Protein AF-A0A958DUY9-F1 (afdb_monomer)

Radius of gyration: 31.12 Å; Cα contacts (8 Å, |Δi|>4): 153; chains: 1; bounding box: 96×30×50 Å

Foldseek 3Di:
DAQLPLFDWDQDQQPPDRDGDTATDFPVNVVVVPPVCVVQKDWDDPVRDDPLEDALSVLLRDDPVCNVSHWYWDWDADPVRDIIIMTGHPVVSVVRNVVSVVVVVVCVVVVVPPPVVVVVVVVVVVVVVVVVVVVVVVVVVVVVVVVVVVVVVVVVVVVVVVVVVVVVCVVVVDPVVVVVVVCVVVVDDD

Solvent-accessible surface area (backbone atoms only — not comparable to full-atom values): 11035 Å² total; per-residue (Å²): 124,91,47,85,82,78,51,53,79,41,79,44,80,44,94,87,50,97,53,66,50,81,42,66,54,48,64,65,68,57,39,72,78,36,79,92,42,55,88,43,50,43,80,48,54,84,87,70,67,56,89,50,55,32,50,48,62,61,43,62,44,44,56,79,82,60,42,79,75,44,44,38,23,48,79,47,69,48,98,85,72,43,84,40,46,28,38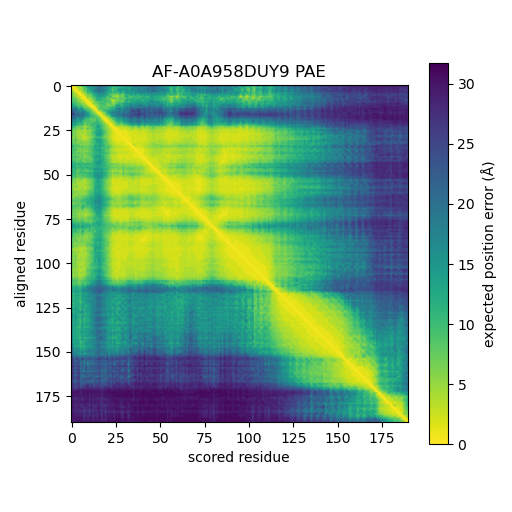,52,33,70,69,56,51,52,50,42,52,52,52,50,52,50,49,51,52,51,34,54,76,69,38,60,67,41,73,74,44,39,58,54,51,52,49,53,48,51,52,52,51,49,51,51,48,52,52,53,51,51,52,51,49,52,51,53,50,51,48,54,51,48,52,60,58,48,50,57,55,53,49,54,56,49,52,53,52,52,51,54,40,66,75,65,72,50,75,69,58,53,62,56,52,52,34,61,70,71,66,59,72,133

pLDDT: mean 80.5, std 14.43, range [34.84, 95.75]

Secondary structure (DSSP, 8-state):
---TTSSEEEEEE-TTS--EEEEEE-HHHHHTTSGGGGGGEEEEPGGG--TTEEEHHHHHHS-TTGGGG-EEEEEEE-TTS-EEEEEEPHHHHHHHHHHHHHHHHHHHHTTTTSHHHHHHHHHHHHHHHHHHHHHHHHHHHHHHHHHHHHHHHHHHHHHHHHHHHHHHHHHH--THHHHHHHHHHTT---

Sequence (190 aa):
IDYSNDWVQQKQQLSQNSRTVDNQLTVAHWAVSEGRFRNEFRALDKSEWQDNQLPLAEYLALEPQKRAEFTAVITLENQQKQKVRIRVSEKLVAIAEQRLRFWQTLQELAGTRAAVNRVIIDQIRAEADAETRSQTEAVAAEYSAQLAALDAQHWQIYHQRLTEKLIRLYANGSPVLLQKSLREFAGEND

Mean predicted aligned error: 14.18 Å

Structure (mmCIF, N/CA/C/O backbone):
data_AF-A0A958DUY9-F1
#
_entry.id   AF-A0A958DUY9-F1
#
loop_
_atom_site.group_PDB
_atom_site.id
_atom_site.type_symbol
_atom_site.label_atom_id
_atom_site.label_alt_id
_atom_site.label_comp_id
_atom_site.label_asym_id
_atom_site.label_entity_id
_atom_site.label_seq_id
_atom_site.pdbx_PDB_ins_code
_atom_site.Cartn_x
_atom_site.Cartn_y
_atom_site.Cartn_z
_atom_site.occupancy
_atom_site.B_iso_or_equiv
_atom_site.auth_seq_id
_atom_site.auth_comp_id
_atom_site.auth_asym_id
_atom_site.auth_atom_id
_atom_site.pdbx_PDB_model_num
ATOM 1 N N . ILE A 1 1 ? -19.176 -3.815 -4.109 1.00 53.66 1 ILE A N 1
ATOM 2 C CA . ILE A 1 1 ? -18.045 -3.071 -4.709 1.00 53.66 1 ILE A CA 1
ATOM 3 C C . ILE A 1 1 ? -16.801 -3.806 -4.253 1.00 53.66 1 ILE A C 1
ATOM 5 O O . ILE A 1 1 ? -16.664 -3.988 -3.052 1.00 53.66 1 ILE A O 1
ATOM 9 N N . ASP A 1 2 ? -16.005 -4.332 -5.181 1.00 60.53 2 ASP A N 1
ATOM 10 C CA . ASP A 1 2 ? -14.772 -5.045 -4.839 1.00 60.53 2 ASP A CA 1
ATOM 11 C C . ASP A 1 2 ? -13.653 -4.028 -4.587 1.00 60.53 2 ASP A C 1
ATOM 13 O O . ASP A 1 2 ? -13.424 -3.138 -5.407 1.00 60.53 2 ASP A O 1
ATOM 17 N N . TYR A 1 3 ? -13.014 -4.141 -3.427 1.00 61.12 3 TYR A N 1
ATOM 18 C CA . TYR A 1 3 ? -11.956 -3.252 -2.950 1.00 61.12 3 TYR A CA 1
ATOM 19 C C . TYR A 1 3 ? -10.627 -3.989 -2.741 1.00 61.12 3 TYR A C 1
ATOM 21 O O . TYR A 1 3 ? -9.648 -3.382 -2.311 1.00 61.12 3 TYR A O 1
ATOM 29 N N . SER A 1 4 ? -10.584 -5.295 -3.032 1.00 59.03 4 SER A N 1
ATOM 30 C CA . SER A 1 4 ? -9.467 -6.176 -2.678 1.00 59.03 4 SER A CA 1
ATOM 31 C C . SER A 1 4 ? -8.147 -5.782 -3.355 1.00 59.03 4 SER A C 1
ATOM 33 O O . SER A 1 4 ? -7.080 -5.952 -2.764 1.00 59.03 4 SER A O 1
ATOM 35 N N . ASN A 1 5 ? -8.219 -5.197 -4.556 1.00 64.31 5 ASN A N 1
ATOM 36 C CA . ASN A 1 5 ? -7.055 -4.882 -5.390 1.00 64.31 5 ASN A CA 1
ATOM 37 C C . ASN A 1 5 ? -6.726 -3.378 -5.491 1.00 64.31 5 ASN A C 1
ATOM 39 O O . ASN A 1 5 ? -5.855 -2.989 -6.264 1.00 64.31 5 ASN A O 1
ATOM 43 N N . ASP A 1 6 ? -7.423 -2.520 -4.741 1.00 68.62 6 ASP A N 1
ATOM 44 C CA . ASP A 1 6 ? -7.250 -1.059 -4.833 1.00 68.62 6 ASP A CA 1
ATOM 45 C C . ASP A 1 6 ? -6.244 -0.503 -3.809 1.00 68.62 6 ASP A C 1
ATOM 47 O O . ASP A 1 6 ? -5.936 0.691 -3.814 1.00 68.62 6 ASP A O 1
ATOM 51 N N . TRP A 1 7 ? -5.709 -1.360 -2.937 1.00 76.75 7 TRP A N 1
ATOM 52 C CA . TRP A 1 7 ? -4.726 -0.986 -1.923 1.00 76.75 7 TRP A CA 1
ATOM 53 C C . TRP A 1 7 ? -3.293 -1.295 -2.353 1.00 76.75 7 TRP A C 1
ATOM 55 O O . TRP A 1 7 ? -3.015 -2.294 -3.019 1.00 76.75 7 TRP A O 1
ATOM 65 N N . VAL A 1 8 ? -2.361 -0.450 -1.907 1.00 73.31 8 VAL A N 1
ATOM 66 C CA . VAL A 1 8 ? -0.925 -0.669 -2.102 1.00 73.31 8 VAL A CA 1
ATOM 67 C C . VAL A 1 8 ? -0.484 -1.845 -1.232 1.00 73.31 8 VAL A C 1
ATOM 69 O O . VAL A 1 8 ? -0.645 -1.810 -0.013 1.00 73.31 8 VAL A O 1
ATOM 72 N N . GLN A 1 9 ? 0.090 -2.876 -1.851 1.00 72.25 9 GLN A N 1
ATOM 73 C CA . GLN A 1 9 ? 0.675 -4.009 -1.132 1.00 72.25 9 GLN A CA 1
ATOM 74 C C . GLN A 1 9 ? 2.057 -3.613 -0.611 1.00 72.25 9 GLN A C 1
ATOM 76 O O . GLN A 1 9 ? 2.941 -3.260 -1.398 1.00 72.25 9 GLN A O 1
ATOM 81 N N . GLN A 1 10 ? 2.260 -3.659 0.705 1.00 57.66 10 GLN A N 1
ATOM 82 C CA . GLN A 1 10 ? 3.577 -3.457 1.294 1.00 57.66 10 GLN A CA 1
ATOM 83 C C . GLN A 1 10 ? 4.080 -4.770 1.889 1.00 57.66 10 GLN A C 1
ATOM 85 O O . GLN A 1 10 ? 3.583 -5.252 2.907 1.00 57.66 10 GLN A O 1
ATOM 90 N N . LYS A 1 11 ? 5.152 -5.302 1.294 1.00 58.53 11 LYS A N 1
ATOM 91 C CA . LYS A 1 11 ? 5.899 -6.423 1.869 1.00 58.53 11 LYS A CA 1
ATOM 92 C C . LYS A 1 11 ? 6.693 -5.920 3.071 1.00 58.53 11 LYS A C 1
ATOM 94 O O . LYS A 1 11 ? 7.721 -5.267 2.906 1.00 58.53 11 LYS A O 1
ATOM 99 N N . GLN A 1 12 ? 6.231 -6.225 4.279 1.00 56.59 12 GLN A N 1
ATOM 100 C CA . GLN A 1 12 ? 7.003 -5.965 5.492 1.00 56.59 12 GLN A CA 1
ATOM 101 C C . GLN A 1 12 ? 7.858 -7.192 5.829 1.00 56.59 12 GLN A C 1
ATOM 103 O O . GLN A 1 12 ? 7.350 -8.304 5.997 1.00 56.59 12 GLN A O 1
ATOM 108 N N . GLN A 1 13 ? 9.177 -6.990 5.899 1.00 48.44 13 GLN A N 1
ATOM 109 C CA . GLN A 1 13 ? 10.118 -8.006 6.368 1.00 48.44 13 GLN A CA 1
ATOM 110 C C . GLN A 1 13 ? 10.128 -8.010 7.898 1.00 48.44 13 GLN A C 1
ATOM 112 O O . GLN A 1 13 ? 10.625 -7.077 8.526 1.00 48.44 13 GLN A O 1
ATOM 117 N N . LEU A 1 14 ? 9.581 -9.064 8.504 1.00 49.06 14 LEU A N 1
ATOM 118 C CA . LEU A 1 14 ? 9.579 -9.219 9.956 1.00 49.06 14 LEU A CA 1
ATOM 119 C C . LEU A 1 14 ? 10.951 -9.667 10.463 1.00 49.06 14 LEU A C 1
ATOM 121 O O . LEU A 1 14 ? 11.490 -10.692 10.055 1.00 49.06 14 LEU A O 1
ATOM 125 N N . SER A 1 15 ? 11.505 -8.912 11.411 1.00 50.03 15 SER A N 1
ATOM 126 C CA . SER A 1 15 ? 12.897 -9.057 11.859 1.00 50.03 15 SER A CA 1
ATOM 127 C C . SER A 1 15 ? 13.196 -10.298 12.720 1.00 50.03 15 SER A C 1
ATOM 129 O O . SER A 1 15 ? 14.356 -10.487 13.077 1.00 50.03 15 SER A O 1
ATOM 131 N N . GLN A 1 16 ? 12.208 -11.120 13.091 1.00 48.41 16 GLN A N 1
ATOM 132 C CA . GLN A 1 16 ? 12.441 -12.305 13.941 1.00 48.41 16 GLN A CA 1
ATOM 133 C C . GLN A 1 16 ? 12.035 -13.641 13.319 1.00 48.41 16 GLN A C 1
ATOM 135 O O . GLN A 1 16 ? 12.449 -14.683 13.802 1.00 48.41 16 GLN A O 1
ATOM 140 N N . ASN A 1 17 ? 11.268 -13.629 12.237 1.00 42.78 17 ASN A N 1
ATOM 141 C CA . ASN A 1 17 ? 10.953 -14.812 11.452 1.00 42.78 17 ASN A CA 1
ATOM 142 C C . ASN A 1 17 ? 10.860 -14.303 10.026 1.00 42.78 17 ASN A C 1
ATOM 144 O O . ASN A 1 17 ? 10.088 -13.378 9.800 1.00 42.78 17 ASN A O 1
ATOM 148 N N . SER A 1 18 ? 11.599 -14.887 9.089 1.00 43.62 18 SER A N 1
ATOM 149 C CA . SER A 1 18 ? 11.612 -14.605 7.644 1.00 43.62 18 SER A CA 1
ATOM 150 C C . SER A 1 18 ? 10.257 -14.838 6.939 1.00 43.62 18 SER A C 1
ATOM 152 O O . SER A 1 18 ? 10.187 -15.318 5.813 1.00 43.62 18 SER A O 1
ATOM 154 N N . ARG A 1 19 ? 9.144 -14.517 7.601 1.00 34.84 19 ARG A N 1
ATOM 155 C CA . ARG A 1 19 ? 7.791 -14.460 7.070 1.00 34.84 19 ARG A CA 1
ATOM 156 C C . ARG A 1 19 ? 7.541 -13.027 6.631 1.00 34.84 19 ARG A C 1
ATOM 158 O O . ARG A 1 19 ? 7.394 -12.138 7.463 1.00 34.84 19 ARG A O 1
ATOM 165 N N . THR A 1 20 ? 7.488 -12.810 5.326 1.00 44.25 20 THR A N 1
ATOM 166 C CA . THR A 1 20 ? 6.898 -11.601 4.753 1.00 44.25 20 THR A CA 1
ATOM 167 C C . THR A 1 20 ? 5.399 -11.647 5.016 1.00 44.25 20 THR A C 1
ATOM 169 O O . THR A 1 20 ? 4.726 -12.555 4.529 1.00 44.25 20 THR A O 1
ATOM 172 N N . VAL A 1 21 ? 4.878 -10.713 5.807 1.00 55.06 21 VAL A N 1
ATOM 173 C CA . VAL A 1 21 ? 3.428 -10.512 5.894 1.00 55.06 21 VAL A CA 1
ATOM 174 C C . VAL A 1 21 ? 3.086 -9.461 4.856 1.00 55.06 21 VAL A C 1
ATOM 176 O O . VAL A 1 21 ? 3.655 -8.368 4.874 1.00 55.06 21 VAL A O 1
ATOM 179 N N . ASP A 1 22 ? 2.209 -9.828 3.928 1.00 58.00 22 ASP A N 1
ATOM 180 C CA . ASP A 1 22 ? 1.626 -8.871 3.002 1.00 58.00 22 ASP A CA 1
ATOM 181 C C . ASP A 1 22 ? 0.592 -8.068 3.787 1.00 58.00 22 ASP A C 1
ATOM 183 O O . ASP A 1 22 ? -0.370 -8.633 4.310 1.00 58.00 22 ASP A O 1
ATOM 187 N N . ASN A 1 23 ? 0.854 -6.779 3.986 1.00 68.94 23 ASN A N 1
ATOM 188 C CA . ASN A 1 23 ? -0.090 -5.894 4.649 1.00 68.94 23 ASN A CA 1
ATOM 189 C C . ASN A 1 23 ? -0.505 -4.807 3.665 1.00 68.94 23 ASN A C 1
ATOM 191 O O . ASN A 1 23 ? 0.332 -4.095 3.103 1.00 68.94 23 ASN A O 1
ATOM 195 N N . GLN A 1 24 ? -1.814 -4.679 3.474 1.00 79.62 24 GLN A N 1
ATOM 196 C CA . GLN A 1 24 ? -2.386 -3.666 2.604 1.00 79.62 24 GLN A CA 1
ATOM 197 C C . GLN A 1 24 ? -2.265 -2.298 3.274 1.00 79.62 24 GLN A C 1
ATOM 199 O O . GLN A 1 24 ? -2.846 -2.045 4.335 1.00 79.62 24 GLN A O 1
ATOM 204 N N . LEU A 1 25 ? -1.503 -1.401 2.652 1.00 84.81 25 LEU A N 1
ATOM 205 C CA . LEU A 1 25 ? -1.340 -0.040 3.129 1.00 84.81 25 LEU A CA 1
ATOM 206 C C . LEU A 1 25 ? -2.593 0.766 2.782 1.00 84.81 25 LEU A C 1
ATOM 208 O O . LEU A 1 25 ? -2.950 0.961 1.620 1.00 84.81 25 LEU A O 1
ATOM 212 N N . THR A 1 26 ? -3.253 1.254 3.824 1.00 88.69 26 THR A N 1
ATOM 213 C CA . THR A 1 26 ? -4.485 2.045 3.731 1.00 88.69 26 THR A CA 1
ATOM 214 C C . THR A 1 26 ? -4.270 3.478 4.202 1.00 88.69 26 THR A C 1
ATOM 216 O O . THR A 1 26 ? -3.271 3.796 4.848 1.00 88.69 26 THR A O 1
ATOM 219 N N . VAL A 1 27 ? -5.259 4.349 3.971 1.00 89.62 27 VAL A N 1
ATOM 220 C CA . VAL A 1 27 ? -5.253 5.741 4.467 1.00 89.62 27 VAL A CA 1
ATOM 221 C C . VAL A 1 27 ? -5.040 5.813 5.984 1.00 89.62 27 VAL A C 1
ATOM 223 O O . VAL A 1 27 ? -4.411 6.751 6.465 1.00 89.62 27 VAL A O 1
ATOM 226 N N . ALA A 1 28 ? -5.495 4.812 6.745 1.00 91.44 28 ALA A N 1
ATOM 227 C CA . ALA A 1 28 ? -5.277 4.764 8.189 1.00 91.44 28 ALA A CA 1
ATOM 228 C C . ALA A 1 28 ? -3.794 4.615 8.571 1.00 91.44 28 ALA A C 1
ATOM 230 O O . ALA A 1 28 ? -3.378 5.167 9.586 1.00 91.44 28 ALA A O 1
ATOM 231 N N . HIS A 1 29 ? -2.982 3.944 7.747 1.00 90.50 29 HIS A N 1
ATOM 232 C CA . HIS A 1 29 ? -1.540 3.822 7.979 1.00 90.50 29 HIS A CA 1
ATOM 233 C C . HIS A 1 29 ? -0.798 5.142 7.746 1.00 90.50 29 HIS A C 1
ATOM 235 O O . HIS A 1 29 ? 0.207 5.402 8.396 1.00 90.50 29 HIS A O 1
ATOM 241 N N . TRP A 1 30 ? -1.301 6.004 6.860 1.00 90.38 30 TRP A N 1
ATOM 242 C CA . TRP A 1 30 ? -0.813 7.378 6.763 1.00 90.38 30 TRP A CA 1
ATOM 243 C C . TRP A 1 30 ? -1.334 8.227 7.930 1.00 90.38 30 TRP A C 1
ATOM 245 O O . TRP A 1 30 ? -0.560 8.888 8.618 1.00 90.38 30 TRP A O 1
ATOM 255 N N . ALA A 1 31 ? -2.634 8.153 8.219 1.00 92.00 31 ALA A N 1
ATOM 256 C CA . ALA A 1 31 ? -3.276 8.974 9.241 1.00 92.00 31 ALA A CA 1
ATOM 257 C C . ALA A 1 31 ? -2.731 8.720 10.656 1.00 92.00 31 ALA A C 1
ATOM 259 O O . ALA A 1 31 ? -2.712 9.640 11.466 1.00 92.00 31 ALA A O 1
ATOM 260 N N . VAL A 1 32 ? -2.237 7.516 10.961 1.00 91.00 32 VAL A N 1
ATOM 261 C CA . VAL A 1 32 ? -1.628 7.218 12.270 1.00 91.00 32 VAL A CA 1
ATOM 262 C C . VAL A 1 32 ? -0.335 8.004 12.520 1.00 91.00 32 VAL A C 1
ATOM 264 O O . VAL A 1 32 ? 0.001 8.292 13.666 1.00 91.00 32 VAL A O 1
ATOM 267 N N . SER A 1 33 ? 0.375 8.390 11.454 1.00 88.38 33 SER A N 1
ATOM 268 C CA . SER A 1 33 ? 1.584 9.221 11.535 1.00 88.38 33 SER A CA 1
ATOM 269 C C . SER A 1 33 ? 1.271 10.709 11.751 1.00 88.38 33 SER A C 1
ATOM 271 O O . SER A 1 33 ? 2.130 11.495 12.147 1.00 88.38 33 SER A O 1
ATOM 273 N N . GLU A 1 34 ? 0.014 11.098 11.551 1.00 92.00 34 GLU A N 1
ATOM 274 C CA . GLU A 1 34 ? -0.439 12.480 11.512 1.00 92.00 34 GLU A CA 1
ATOM 275 C C . GLU A 1 34 ? -1.113 12.869 12.837 1.00 92.00 34 GLU A C 1
ATOM 277 O O . GLU A 1 34 ? -2.149 12.328 13.229 1.00 92.00 34 GLU A O 1
ATOM 282 N N . GLY A 1 35 ? -0.574 13.882 13.525 1.00 90.06 35 GLY A N 1
ATOM 283 C CA . GLY A 1 35 ? -1.053 14.281 14.859 1.00 90.06 35 GLY A CA 1
ATOM 284 C C . GLY A 1 35 ? -2.538 14.673 14.931 1.00 90.06 35 GLY A C 1
ATOM 285 O O . GLY A 1 35 ? -3.180 14.485 15.962 1.00 90.06 35 GLY A O 1
ATOM 286 N N . ARG A 1 36 ? -3.104 15.165 13.826 1.00 92.12 36 ARG A N 1
ATOM 287 C CA . ARG A 1 36 ? -4.517 15.569 13.704 1.00 92.12 36 ARG A CA 1
ATOM 288 C C . ARG A 1 36 ? -5.523 14.420 13.824 1.00 92.12 36 ARG A C 1
ATOM 290 O O . ARG A 1 36 ? -6.678 14.681 14.135 1.00 92.12 36 ARG A O 1
ATOM 297 N N . PHE A 1 37 ? -5.104 13.174 13.604 1.00 92.62 37 PHE A N 1
ATOM 298 C CA . PHE A 1 37 ? -5.986 12.006 13.684 1.00 92.62 37 PHE A CA 1
ATOM 299 C C . PHE A 1 37 ? -5.804 11.204 14.975 1.00 92.62 37 PHE A C 1
ATOM 301 O O . PHE A 1 37 ? -6.399 10.144 15.110 1.00 92.62 37 PHE A O 1
ATOM 308 N N . ARG A 1 38 ? -5.024 11.694 15.951 1.00 90.69 38 ARG A N 1
ATOM 309 C CA . ARG A 1 38 ? -4.721 10.956 17.195 1.00 90.69 38 ARG A CA 1
ATOM 310 C C . ARG A 1 38 ? -5.959 10.419 17.918 1.00 90.69 38 ARG A C 1
ATOM 312 O O . ARG A 1 38 ? -5.919 9.299 18.409 1.00 90.69 38 ARG A O 1
ATOM 319 N N . ASN A 1 39 ? -7.053 11.181 17.939 1.00 93.12 39 ASN A N 1
ATOM 320 C CA . ASN A 1 39 ? -8.300 10.788 18.611 1.00 93.12 39 ASN A CA 1
ATOM 321 C C . ASN A 1 39 ? -9.090 9.702 17.860 1.00 93.12 39 ASN A C 1
ATOM 323 O O . ASN A 1 39 ? -10.008 9.115 18.422 1.00 93.12 39 ASN A O 1
ATOM 327 N N . GLU A 1 40 ? -8.746 9.437 16.600 1.00 94.12 40 GLU A N 1
ATOM 328 C CA . GLU A 1 40 ? -9.401 8.434 15.756 1.00 94.12 40 GLU A CA 1
ATOM 329 C C . GLU A 1 40 ? -8.758 7.042 15.897 1.00 94.12 40 GLU A C 1
ATOM 331 O O . GLU A 1 40 ? -9.177 6.086 15.240 1.00 94.12 40 GLU A O 1
ATOM 336 N N . PHE A 1 41 ? -7.753 6.922 16.769 1.00 94.25 41 PHE A N 1
ATOM 337 C CA . PHE A 1 41 ? -7.011 5.697 17.021 1.00 94.25 41 PHE A CA 1
ATOM 338 C C . PHE A 1 41 ? -7.050 5.312 18.496 1.00 94.25 41 PHE A C 1
ATOM 340 O O . PHE A 1 41 ? -6.862 6.141 19.385 1.00 94.25 41 PHE A O 1
ATOM 347 N N . ARG A 1 42 ? -7.215 4.013 18.755 1.00 93.62 42 ARG A N 1
ATOM 348 C CA . ARG A 1 42 ? -7.046 3.428 20.089 1.00 93.62 42 ARG A CA 1
ATOM 349 C C . ARG A 1 42 ? -6.144 2.204 19.995 1.00 93.62 42 ARG A C 1
ATOM 351 O O . ARG A 1 42 ? -6.504 1.227 19.343 1.00 93.62 42 ARG A O 1
ATOM 358 N N . ALA A 1 43 ? -4.985 2.250 20.646 1.00 91.12 43 ALA A N 1
ATOM 359 C CA . ALA A 1 43 ? -4.130 1.074 20.778 1.00 91.12 43 ALA A CA 1
ATOM 360 C C . ALA A 1 43 ? -4.858 -0.008 21.591 1.00 91.12 43 ALA A C 1
ATOM 362 O O . ALA A 1 43 ? -5.498 0.308 22.595 1.00 91.12 43 ALA A O 1
ATOM 363 N N . LEU A 1 44 ? -4.790 -1.252 21.118 1.00 89.50 44 LEU A N 1
ATOM 364 C CA . LEU A 1 44 ? -5.378 -2.413 21.780 1.00 89.50 44 LEU A CA 1
ATOM 365 C C . LEU A 1 44 ? -4.290 -3.208 22.489 1.00 89.50 44 LEU A C 1
ATOM 367 O O . LEU A 1 44 ? -3.251 -3.524 21.892 1.00 89.50 44 LEU A O 1
ATOM 371 N N . ASP A 1 45 ? -4.565 -3.589 23.731 1.00 88.75 45 ASP A N 1
ATOM 372 C CA . ASP A 1 45 ? -3.695 -4.496 24.471 1.00 88.75 45 ASP A CA 1
ATOM 373 C C . ASP A 1 45 ? -3.765 -5.910 23.889 1.00 88.75 45 ASP A C 1
ATOM 375 O O . ASP A 1 45 ? -4.755 -6.301 23.270 1.00 88.75 45 ASP A O 1
ATOM 379 N N . LYS A 1 46 ? -2.720 -6.721 24.105 1.00 84.81 46 LYS A N 1
ATOM 380 C CA . LYS A 1 46 ? -2.684 -8.114 23.613 1.00 84.81 46 LYS A CA 1
ATOM 381 C C . LYS A 1 46 ? -3.838 -8.967 24.156 1.00 84.81 46 LYS A C 1
ATOM 383 O O . LYS A 1 46 ? -4.258 -9.901 23.485 1.00 84.81 46 LYS A O 1
ATOM 388 N N . SER A 1 47 ? -4.354 -8.644 25.342 1.00 86.19 47 SER A N 1
ATOM 389 C CA . SER A 1 47 ? -5.530 -9.287 25.946 1.00 86.19 47 SER A CA 1
ATOM 390 C C . SER A 1 47 ? -6.845 -8.931 25.246 1.00 86.19 47 SER A C 1
ATOM 392 O O . SER A 1 47 ? -7.805 -9.686 25.342 1.00 86.19 47 SER A O 1
ATOM 394 N N . GLU A 1 48 ? -6.900 -7.801 24.538 1.00 87.06 48 GLU A N 1
ATOM 395 C CA . GLU A 1 48 ? -8.077 -7.350 23.791 1.00 87.06 48 GLU A CA 1
ATOM 396 C C . GLU A 1 48 ? -8.088 -7.873 22.348 1.00 87.06 48 GLU A C 1
ATOM 398 O O . GLU A 1 48 ? -8.970 -7.502 21.573 1.00 87.06 48 GLU A O 1
ATOM 403 N N . TRP A 1 49 ? -7.112 -8.689 21.938 1.00 88.19 49 TRP A N 1
ATOM 404 C CA . TRP A 1 49 ? -7.071 -9.236 20.584 1.00 88.19 49 TRP A CA 1
ATOM 405 C C . TRP A 1 49 ? -8.160 -10.292 20.425 1.00 88.19 49 TRP A C 1
ATOM 407 O O . TRP A 1 49 ? -8.187 -11.291 21.136 1.00 88.19 49 TRP A O 1
ATOM 417 N N . GLN A 1 50 ? -9.062 -10.042 19.483 1.00 87.38 50 GLN A N 1
ATOM 418 C CA . GLN A 1 50 ? -10.200 -10.900 19.170 1.00 87.38 50 GLN A CA 1
ATOM 419 C C . GLN A 1 50 ? -10.150 -11.307 17.695 1.00 87.38 50 GLN A C 1
ATOM 421 O O . GLN A 1 50 ? -9.546 -10.608 16.873 1.00 87.38 50 GLN A O 1
ATOM 426 N N . ASP A 1 51 ? -10.809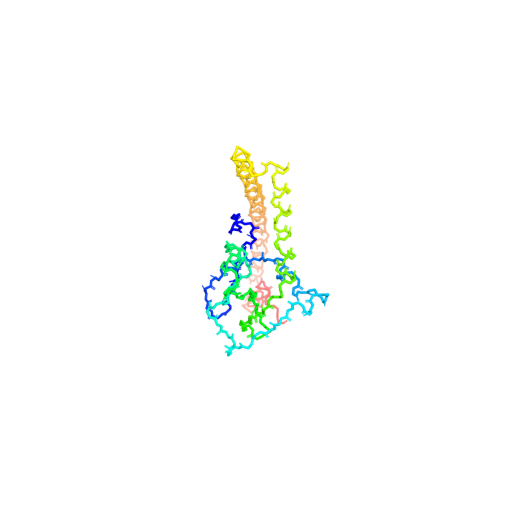 -12.416 17.362 1.00 86.19 51 ASP A N 1
ATOM 427 C CA . ASP A 1 51 ? -10.866 -12.949 15.993 1.00 86.19 51 ASP A CA 1
ATOM 428 C C . ASP A 1 51 ? -11.764 -12.115 15.067 1.00 86.19 51 ASP A C 1
ATOM 430 O O . ASP A 1 51 ? -11.596 -12.127 13.852 1.00 86.19 51 ASP A O 1
ATOM 434 N N . ASN A 1 52 ? -12.671 -11.314 15.629 1.00 90.00 52 ASN A N 1
ATOM 435 C CA . ASN A 1 52 ? -13.505 -10.368 14.884 1.00 90.00 52 ASN A CA 1
ATOM 436 C C . ASN A 1 52 ? -12.782 -9.047 14.543 1.00 90.00 52 ASN A C 1
ATOM 438 O O . ASN A 1 52 ? -13.415 -8.070 14.138 1.00 90.00 52 ASN A O 1
ATOM 442 N N . GLN A 1 53 ? -11.464 -8.972 14.730 1.00 91.06 53 GLN A N 1
ATOM 443 C CA . GLN A 1 53 ? -10.663 -7.808 14.361 1.00 91.06 53 GLN A CA 1
ATOM 444 C C . GLN A 1 53 ? -10.030 -8.032 13.000 1.00 91.06 53 GLN A C 1
ATOM 446 O O . GLN A 1 53 ? -9.137 -8.867 12.857 1.00 91.06 53 GLN A O 1
ATOM 451 N N . LEU A 1 54 ? -10.454 -7.239 12.022 1.00 91.19 54 LEU A N 1
ATOM 452 C CA . LEU A 1 54 ? -9.973 -7.348 10.654 1.00 91.19 54 LEU A CA 1
ATOM 453 C C . LEU A 1 54 ? -9.118 -6.141 10.270 1.00 91.19 54 LEU A C 1
ATOM 455 O O . LEU A 1 54 ? -9.447 -5.009 10.651 1.00 91.19 54 LEU A O 1
ATOM 459 N N . PRO A 1 55 ? -8.045 -6.349 9.486 1.00 91.31 55 PRO A N 1
ATOM 460 C CA . PRO A 1 55 ? -7.338 -5.264 8.825 1.00 91.31 55 PRO A CA 1
ATOM 461 C C . PRO A 1 55 ? -8.317 -4.335 8.104 1.00 91.31 55 PRO A C 1
ATOM 463 O O . PRO A 1 55 ? -9.258 -4.800 7.464 1.00 91.31 55 PRO A O 1
ATOM 466 N N . LEU A 1 56 ? -8.097 -3.018 8.175 1.00 91.31 56 LEU A N 1
ATOM 467 C CA . LEU A 1 56 ? -9.019 -2.032 7.595 1.00 91.31 56 LEU A CA 1
ATOM 468 C C . LEU A 1 56 ? -9.358 -2.316 6.121 1.00 91.31 56 LEU A C 1
ATOM 470 O O . LEU A 1 56 ? -10.485 -2.085 5.693 1.00 91.31 56 LEU A O 1
ATOM 474 N N . ALA A 1 57 ? -8.395 -2.813 5.349 1.00 89.56 57 ALA A N 1
ATOM 475 C CA . ALA A 1 57 ? -8.610 -3.135 3.948 1.00 89.56 57 ALA A CA 1
ATOM 476 C C . ALA A 1 57 ? -9.597 -4.301 3.752 1.00 89.56 57 ALA A C 1
ATOM 478 O O . ALA A 1 57 ? -10.554 -4.177 2.988 1.00 89.56 57 ALA A O 1
ATOM 479 N N . GLU A 1 58 ? -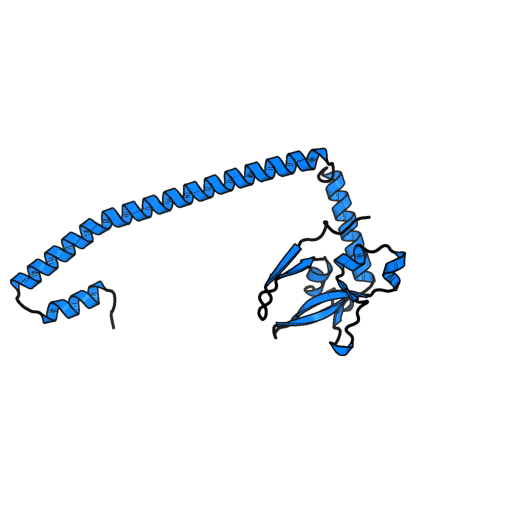9.420 -5.385 4.511 1.00 89.19 58 GLU A N 1
ATOM 480 C CA . GLU A 1 58 ? -10.328 -6.537 4.529 1.00 89.19 58 GLU A CA 1
ATOM 481 C C . GLU A 1 58 ? -11.706 -6.147 5.070 1.00 89.19 58 GLU A C 1
ATOM 483 O O . GLU A 1 58 ? -12.730 -6.503 4.493 1.00 89.19 58 GLU A O 1
ATOM 488 N N . TYR A 1 59 ? -11.738 -5.336 6.130 1.00 91.44 59 TYR A N 1
ATOM 489 C CA . TYR A 1 59 ? -12.971 -4.802 6.699 1.00 91.44 59 TYR A CA 1
ATOM 490 C C . TYR A 1 59 ? -13.785 -4.009 5.666 1.00 91.44 59 TYR A C 1
ATOM 492 O O . TYR A 1 59 ? -15.002 -4.163 5.573 1.00 91.44 59 TYR A O 1
ATOM 500 N N . LEU A 1 60 ? -13.126 -3.166 4.864 1.00 90.69 60 LEU A N 1
ATOM 501 C CA . LEU A 1 60 ? -13.796 -2.401 3.813 1.00 90.69 60 LEU A CA 1
ATOM 502 C C . LEU A 1 60 ? -14.277 -3.297 2.667 1.00 90.69 60 LEU A C 1
ATOM 504 O O . LEU A 1 60 ? -15.333 -3.009 2.105 1.00 90.69 60 LEU A O 1
ATOM 508 N N . ALA A 1 61 ? -13.568 -4.386 2.356 1.00 88.56 61 ALA A N 1
ATOM 509 C CA . ALA A 1 61 ? -13.978 -5.368 1.351 1.00 88.56 61 ALA A CA 1
ATOM 510 C C . ALA A 1 61 ? -15.245 -6.156 1.741 1.00 88.56 61 ALA A C 1
ATOM 512 O O . ALA A 1 61 ? -15.933 -6.676 0.862 1.00 88.56 61 ALA A O 1
ATOM 513 N N . LEU A 1 62 ? -15.592 -6.214 3.033 1.00 89.31 62 LEU A N 1
ATOM 514 C CA . LEU A 1 62 ? -16.839 -6.827 3.486 1.00 89.31 62 LEU A CA 1
ATOM 515 C C . LEU A 1 62 ? -18.079 -6.050 3.030 1.00 89.31 62 LEU A C 1
ATOM 517 O O . LEU A 1 62 ? -18.093 -4.816 2.942 1.00 89.31 62 LEU A O 1
ATOM 521 N N . GLU A 1 63 ? -19.167 -6.797 2.845 1.00 86.75 63 GLU A N 1
ATOM 522 C CA . GLU A 1 63 ? -20.505 -6.242 2.651 1.00 86.75 63 GLU A CA 1
ATOM 523 C C . GLU A 1 63 ? -20.941 -5.418 3.873 1.00 86.75 63 GLU A C 1
ATOM 525 O O . GLU A 1 63 ? -20.704 -5.844 5.009 1.00 86.75 63 GLU A O 1
ATOM 530 N N . PRO A 1 64 ? -21.631 -4.277 3.679 1.00 85.25 64 PRO A N 1
ATOM 531 C CA . PRO A 1 64 ? -22.019 -3.389 4.772 1.00 85.25 64 PRO A CA 1
ATOM 532 C C . PRO A 1 64 ? -22.776 -4.070 5.917 1.00 85.25 64 PRO A C 1
ATOM 534 O O . PRO A 1 64 ? -22.574 -3.687 7.064 1.00 85.25 64 PRO A O 1
ATOM 537 N N . GLN A 1 65 ? -23.602 -5.091 5.642 1.00 86.88 65 GLN A N 1
ATOM 538 C CA . GLN A 1 65 ? -24.343 -5.788 6.703 1.00 86.88 65 GLN A CA 1
ATOM 539 C C . GLN A 1 65 ? -23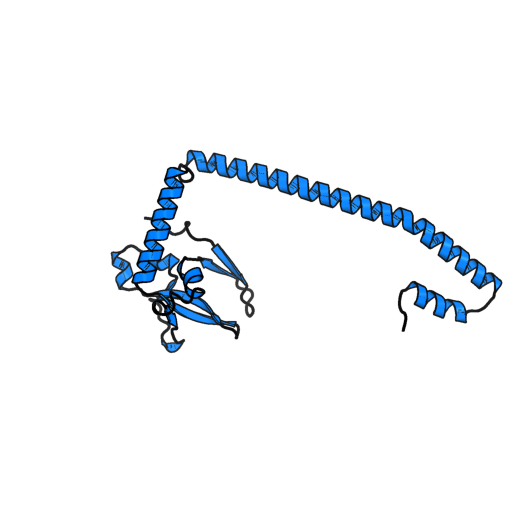.427 -6.597 7.630 1.00 86.88 65 GLN A C 1
ATOM 541 O O . GLN A 1 65 ? -23.678 -6.666 8.828 1.00 86.88 65 GLN A O 1
ATOM 546 N N . LYS A 1 66 ? -22.347 -7.180 7.095 1.00 89.31 66 LYS A N 1
ATOM 547 C CA . LYS A 1 66 ? -21.411 -8.012 7.867 1.00 89.31 66 LYS A CA 1
ATOM 548 C C . LYS A 1 66 ? -20.461 -7.173 8.715 1.00 89.31 66 LYS A C 1
ATOM 550 O O . LYS A 1 66 ? -19.966 -7.642 9.729 1.00 89.31 66 LYS A O 1
ATOM 555 N N . ARG A 1 67 ? -20.230 -5.912 8.339 1.00 88.88 67 ARG A N 1
ATOM 556 C CA . ARG A 1 67 ? -19.293 -5.002 9.018 1.00 88.88 67 ARG A CA 1
ATOM 557 C C . ARG A 1 67 ? -19.636 -4.719 10.484 1.00 88.88 67 ARG A C 1
ATOM 559 O O . ARG A 1 67 ? -18.731 -4.366 11.231 1.00 88.88 67 ARG A O 1
ATOM 566 N N . ALA A 1 68 ? -20.896 -4.875 10.896 1.00 87.94 68 ALA A N 1
ATOM 567 C CA . ALA A 1 68 ? -21.327 -4.640 12.277 1.00 87.94 68 ALA A CA 1
ATOM 568 C C . ALA A 1 68 ? -20.731 -5.644 13.283 1.00 87.94 68 ALA A C 1
ATOM 570 O O . ALA A 1 68 ? -20.595 -5.326 14.461 1.00 87.94 68 ALA A O 1
ATOM 571 N N . GLU A 1 69 ? -20.355 -6.840 12.825 1.00 89.94 69 GLU A N 1
ATOM 572 C CA . GLU A 1 69 ? -19.793 -7.902 13.672 1.00 89.94 69 GLU A CA 1
ATOM 573 C C . GLU A 1 69 ? -18.273 -7.779 13.850 1.00 89.94 69 GLU A C 1
ATOM 575 O O . GLU A 1 69 ? -17.694 -8.413 14.736 1.00 89.94 69 GLU A O 1
ATOM 580 N N . PHE A 1 70 ? -17.622 -6.944 13.032 1.00 92.50 70 PHE A N 1
ATOM 581 C CA . PHE A 1 70 ? -16.171 -6.816 12.978 1.00 92.50 70 PHE A CA 1
ATOM 582 C C . PHE A 1 70 ? -15.687 -5.449 13.452 1.00 92.50 70 PHE A C 1
ATOM 584 O O . PHE A 1 70 ? -16.367 -4.431 13.354 1.00 92.50 70 PHE A O 1
ATOM 591 N N . THR A 1 71 ? -14.446 -5.418 13.927 1.00 92.44 71 THR A N 1
ATOM 592 C CA . THR A 1 71 ? -13.745 -4.188 14.296 1.00 92.44 71 THR A CA 1
ATOM 593 C C . THR A 1 71 ? -12.589 -3.942 13.336 1.00 92.44 71 THR A C 1
ATOM 595 O O . THR A 1 71 ? -11.708 -4.789 13.191 1.00 92.44 71 THR A O 1
ATOM 598 N N . ALA A 1 72 ? -12.554 -2.760 12.720 1.00 93.62 72 ALA A N 1
ATOM 599 C CA . ALA A 1 72 ? -11.453 -2.356 11.855 1.00 93.62 72 ALA A CA 1
ATOM 600 C C . ALA A 1 72 ? -10.183 -2.049 12.667 1.00 93.62 72 ALA A C 1
ATOM 602 O O . ALA A 1 72 ? -10.193 -1.228 13.594 1.00 93.62 72 ALA A O 1
ATOM 603 N N . VAL A 1 73 ? -9.070 -2.680 12.292 1.00 93.75 73 VAL A N 1
ATOM 604 C CA . VAL A 1 73 ? -7.758 -2.477 12.916 1.00 93.75 73 VAL A CA 1
ATOM 605 C C . VAL A 1 73 ? -6.665 -2.220 11.879 1.00 93.75 73 VAL A C 1
ATOM 607 O O . VAL A 1 73 ? -6.758 -2.631 10.724 1.00 93.75 73 VAL A O 1
ATOM 610 N N . ILE A 1 74 ? -5.596 -1.552 12.301 1.00 91.69 74 ILE A N 1
ATOM 611 C CA . ILE A 1 74 ? -4.306 -1.535 11.601 1.00 91.69 74 ILE A CA 1
ATOM 612 C C . ILE A 1 74 ? -3.250 -2.188 12.489 1.00 91.69 74 ILE A C 1
ATOM 614 O O . ILE A 1 74 ? -3.329 -2.111 13.717 1.00 91.69 74 ILE A O 1
ATOM 618 N N . THR A 1 75 ? -2.266 -2.840 11.876 1.00 89.62 75 THR A N 1
ATOM 619 C CA . THR A 1 75 ? -1.148 -3.456 12.600 1.00 89.62 75 THR A CA 1
ATOM 620 C C . THR A 1 75 ? 0.122 -2.677 12.307 1.00 89.62 75 THR A C 1
ATOM 622 O O . THR A 1 75 ? 0.465 -2.477 11.146 1.00 89.62 75 THR A O 1
ATOM 625 N N . LEU A 1 76 ? 0.816 -2.253 13.359 1.00 86.62 76 LEU A N 1
ATOM 626 C CA . LEU A 1 76 ? 2.106 -1.568 13.277 1.00 86.62 76 LEU A CA 1
ATOM 627 C C . LEU A 1 76 ? 3.136 -2.282 14.153 1.00 86.62 76 LEU A C 1
ATOM 629 O O . LEU A 1 76 ? 2.781 -3.056 15.044 1.00 86.62 76 LEU A O 1
ATOM 633 N N . GLU A 1 77 ? 4.412 -1.997 13.926 1.00 85.81 77 GLU A N 1
ATOM 634 C CA . GLU A 1 77 ? 5.496 -2.426 14.808 1.00 85.81 77 GLU A CA 1
ATOM 635 C C . GLU A 1 77 ? 5.886 -1.285 15.752 1.00 85.81 77 GLU A C 1
ATOM 637 O O . GLU A 1 77 ? 6.036 -0.136 15.336 1.00 85.81 77 GLU A O 1
ATOM 642 N N . ASN A 1 78 ? 6.034 -1.592 17.042 1.00 80.88 78 ASN A N 1
ATOM 643 C CA . ASN A 1 78 ? 6.551 -0.636 18.018 1.00 80.88 78 ASN A CA 1
ATOM 644 C C . ASN A 1 78 ? 8.093 -0.566 17.983 1.00 80.88 78 ASN A C 1
ATOM 646 O O . ASN A 1 78 ? 8.756 -1.338 17.294 1.00 80.88 78 ASN A O 1
ATOM 650 N N . GLN A 1 79 ? 8.682 0.324 18.790 1.00 81.44 79 GLN A N 1
ATOM 651 C CA . GLN A 1 79 ? 10.145 0.484 18.896 1.00 81.44 79 GLN A CA 1
ATOM 652 C C . GLN A 1 79 ? 10.883 -0.806 19.302 1.00 81.44 79 GLN A C 1
ATOM 654 O O . GLN A 1 79 ? 12.053 -0.981 18.980 1.00 81.44 79 GLN A O 1
ATOM 659 N N . GLN A 1 80 ? 10.198 -1.726 19.983 1.00 80.19 80 GLN A N 1
ATOM 660 C CA . GLN A 1 80 ? 10.722 -3.032 20.392 1.00 80.19 80 GLN A CA 1
ATOM 661 C C . GLN A 1 80 ? 10.458 -4.126 19.340 1.00 80.19 80 GLN A C 1
ATOM 663 O O . GLN A 1 80 ? 10.593 -5.311 19.645 1.00 80.19 80 GLN A O 1
ATOM 668 N N . LYS A 1 81 ? 10.058 -3.747 18.116 1.00 79.44 81 LYS A N 1
ATOM 669 C CA . LYS A 1 81 ? 9.688 -4.644 17.007 1.00 79.44 81 LYS A CA 1
ATOM 670 C C . LYS A 1 81 ? 8.566 -5.627 17.355 1.00 79.44 81 LYS A C 1
ATOM 672 O O . LYS A 1 81 ? 8.492 -6.734 16.825 1.00 79.44 81 LYS A O 1
ATOM 677 N N . GLN A 1 82 ? 7.685 -5.240 18.271 1.00 81.56 82 GLN A N 1
ATOM 678 C CA . GLN A 1 82 ? 6.497 -6.008 18.614 1.00 81.56 82 GLN A CA 1
ATOM 679 C C . GLN A 1 82 ? 5.292 -5.475 17.847 1.00 81.56 82 GLN A C 1
ATOM 681 O O . GLN A 1 82 ? 5.120 -4.265 17.700 1.00 81.56 82 GLN A O 1
ATOM 686 N N . LYS A 1 83 ? 4.426 -6.390 17.406 1.00 82.69 83 LYS A N 1
ATOM 687 C CA . LYS A 1 83 ? 3.170 -6.044 16.739 1.00 82.69 83 LYS A CA 1
ATOM 688 C C . LYS A 1 83 ? 2.200 -5.402 17.723 1.00 82.69 83 LYS A C 1
ATOM 690 O O . LYS A 1 83 ? 1.903 -5.978 18.771 1.00 82.69 83 LYS A O 1
ATOM 695 N N . VAL A 1 84 ? 1.668 -4.253 17.338 1.00 88.19 84 VAL A N 1
ATOM 696 C CA . VAL A 1 84 ? 0.603 -3.540 18.037 1.00 88.19 84 VAL A CA 1
ATOM 697 C C . VAL A 1 84 ? -0.578 -3.417 17.086 1.00 88.19 84 VAL A C 1
ATOM 699 O O . VAL A 1 84 ? -0.422 -2.979 15.945 1.00 88.19 84 VAL A O 1
ATOM 702 N N . ARG A 1 85 ? -1.762 -3.816 17.557 1.00 90.88 85 ARG A N 1
ATOM 703 C CA . ARG A 1 85 ? -3.023 -3.57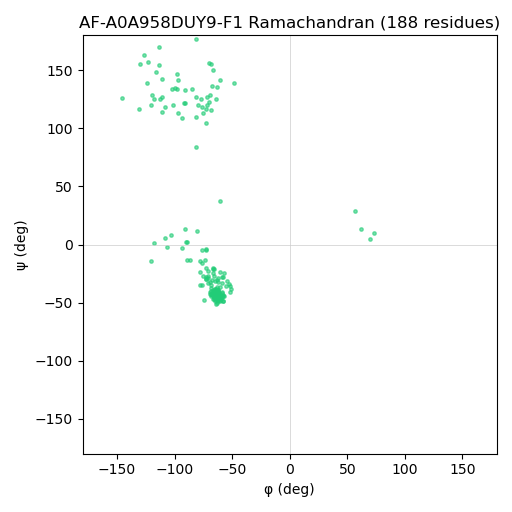3 16.854 1.00 90.88 85 ARG A CA 1
ATOM 704 C C . ARG A 1 85 ? -3.607 -2.258 17.336 1.00 90.88 85 ARG A C 1
ATOM 706 O O . ARG A 1 85 ? -3.688 -2.007 18.536 1.00 90.88 85 ARG A O 1
ATOM 713 N N . ILE A 1 86 ? -4.023 -1.428 16.396 1.00 92.62 86 ILE A N 1
ATOM 714 C CA . ILE A 1 86 ? -4.643 -0.140 16.674 1.00 92.62 86 ILE A CA 1
ATOM 715 C C . ILE A 1 86 ? -6.031 -0.167 16.058 1.00 92.62 86 ILE A C 1
ATOM 717 O O . ILE A 1 86 ? -6.181 -0.349 14.850 1.00 92.62 86 ILE A O 1
ATOM 721 N N . ARG A 1 87 ? -7.049 -0.002 16.901 1.00 94.62 87 ARG A N 1
ATOM 722 C CA . ARG A 1 87 ? -8.433 0.158 16.468 1.00 94.62 87 ARG A CA 1
ATOM 723 C C . ARG A 1 87 ? -8.592 1.486 15.747 1.00 94.62 87 ARG A C 1
ATOM 725 O O . ARG A 1 87 ? -8.109 2.514 16.226 1.00 94.62 87 ARG A O 1
ATOM 732 N N . VAL A 1 88 ? -9.308 1.440 14.633 1.00 95.44 88 VAL A N 1
ATOM 733 C CA . VAL A 1 88 ? -9.660 2.605 13.826 1.00 95.44 88 VAL A CA 1
ATOM 734 C C . VAL A 1 88 ? -11.094 3.027 14.147 1.00 95.44 88 VAL A C 1
ATOM 736 O O . VAL A 1 88 ? -11.978 2.177 14.245 1.00 95.44 88 VAL A O 1
ATOM 739 N N . SER A 1 89 ? -11.333 4.326 14.328 1.00 95.00 89 SER A N 1
ATOM 740 C CA . SER A 1 89 ? -12.682 4.859 14.542 1.00 95.00 89 SER A CA 1
ATOM 741 C C . SER A 1 89 ? -13.562 4.739 13.292 1.00 95.00 89 SER A C 1
ATOM 743 O O . SER A 1 89 ? -13.080 4.777 12.158 1.00 95.00 89 SER A O 1
ATOM 745 N N . GLU A 1 90 ? -14.881 4.698 13.482 1.00 92.75 90 GLU A N 1
ATOM 746 C CA . GLU A 1 90 ? -15.845 4.683 12.372 1.00 92.75 90 GLU A CA 1
ATOM 747 C C . GLU A 1 90 ? -15.727 5.912 11.459 1.00 92.75 90 GLU A C 1
ATOM 749 O O . GLU A 1 90 ? -15.896 5.809 10.244 1.00 92.75 90 GLU A O 1
ATOM 754 N N . LYS A 1 91 ? -15.368 7.078 12.016 1.00 92.94 91 LYS A N 1
ATOM 755 C CA . LYS A 1 91 ? -15.142 8.297 11.226 1.00 92.94 91 LYS A CA 1
ATOM 756 C C . LYS A 1 91 ? -13.994 8.109 10.242 1.00 92.94 91 LYS A C 1
ATOM 758 O O . LYS A 1 91 ? -14.125 8.462 9.070 1.00 92.94 91 LYS A O 1
ATOM 763 N N . LEU A 1 92 ? -12.876 7.542 10.697 1.00 93.69 92 LEU A N 1
ATOM 764 C CA . LEU A 1 92 ? -11.727 7.314 9.827 1.00 93.69 92 LEU A CA 1
ATOM 765 C C . LEU A 1 92 ? -11.998 6.192 8.817 1.00 93.69 92 LEU A C 1
ATOM 767 O O . LEU A 1 92 ? -11.552 6.294 7.675 1.00 93.69 92 LEU A O 1
ATOM 771 N N . VAL A 1 93 ? -12.784 5.178 9.191 1.00 93.31 93 VAL A N 1
ATOM 772 C CA . VAL A 1 93 ? -13.291 4.161 8.254 1.00 93.31 93 VAL A CA 1
ATOM 773 C C . VAL A 1 93 ? -14.099 4.817 7.129 1.00 93.31 93 VAL A C 1
ATOM 775 O O . VAL A 1 93 ? -13.833 4.551 5.957 1.00 93.31 93 VAL A O 1
ATOM 778 N N . ALA A 1 94 ? -15.032 5.717 7.453 1.00 92.25 94 ALA A N 1
ATOM 779 C CA . ALA A 1 94 ? -15.839 6.421 6.455 1.00 92.25 94 ALA A CA 1
ATOM 780 C C . ALA A 1 94 ? -14.980 7.291 5.518 1.00 92.25 94 ALA A C 1
ATOM 782 O O . ALA A 1 94 ? -15.195 7.302 4.302 1.00 92.2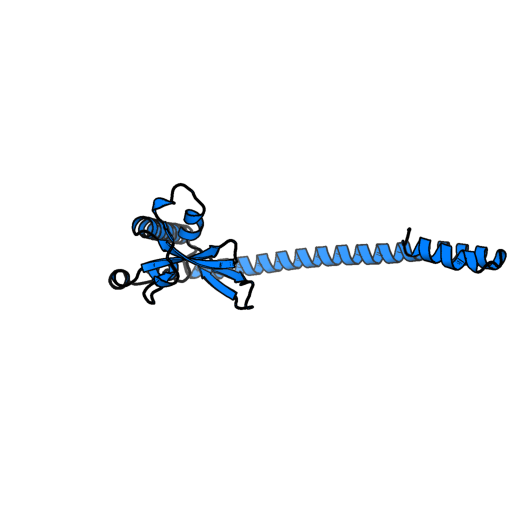5 94 ALA A O 1
ATOM 783 N N . ILE A 1 95 ? -13.963 7.972 6.060 1.00 92.50 95 ILE A N 1
ATOM 784 C CA . ILE A 1 95 ? -12.987 8.732 5.263 1.00 92.50 95 ILE A CA 1
ATOM 785 C C . ILE A 1 95 ? -12.213 7.798 4.329 1.00 92.50 95 ILE A C 1
ATOM 787 O O . ILE A 1 95 ? -12.067 8.106 3.146 1.00 92.50 95 ILE A O 1
ATOM 791 N N . ALA A 1 96 ? -11.724 6.663 4.831 1.00 92.12 96 ALA A N 1
ATOM 792 C CA . ALA A 1 96 ? -10.991 5.692 4.024 1.00 92.12 96 ALA A CA 1
ATOM 793 C C . ALA A 1 96 ? -11.855 5.157 2.872 1.00 92.12 96 ALA A C 1
ATOM 795 O O . ALA A 1 96 ? -11.396 5.103 1.732 1.00 92.12 96 ALA A O 1
ATOM 796 N N . GLU A 1 97 ? -13.126 4.856 3.141 1.00 91.12 97 GLU A N 1
ATOM 797 C CA . GLU A 1 97 ? -14.077 4.411 2.125 1.00 91.12 97 GLU A CA 1
ATOM 798 C C . GLU A 1 97 ? -14.357 5.501 1.075 1.00 91.12 97 GLU A C 1
ATOM 800 O O . GLU A 1 97 ? -14.370 5.229 -0.125 1.00 91.12 97 GLU A O 1
ATOM 805 N N . GLN A 1 98 ? -14.528 6.758 1.498 1.00 92.06 98 GLN A N 1
ATOM 806 C CA . GLN A 1 98 ? -14.701 7.883 0.576 1.00 92.06 98 GLN A CA 1
ATOM 807 C C . GLN A 1 98 ? -13.469 8.086 -0.312 1.00 92.06 98 GLN A C 1
ATOM 809 O O . GLN A 1 98 ? -13.614 8.334 -1.509 1.00 92.06 98 GLN A O 1
ATOM 814 N N . ARG A 1 99 ? -12.262 7.985 0.256 1.00 92.50 99 ARG A N 1
ATOM 815 C CA . ARG A 1 99 ? -11.007 8.110 -0.498 1.00 92.50 99 ARG A CA 1
ATOM 816 C C . ARG A 1 99 ? -10.873 7.017 -1.540 1.00 92.50 99 ARG A C 1
ATOM 818 O O . ARG A 1 99 ? -10.487 7.315 -2.666 1.00 92.50 99 ARG A O 1
ATOM 825 N N . LEU A 1 100 ? -11.246 5.794 -1.186 1.00 88.62 100 LEU A N 1
ATOM 826 C CA . LEU A 1 100 ? -11.187 4.686 -2.116 1.00 88.62 100 LEU A CA 1
ATOM 827 C C . LEU A 1 100 ? -12.218 4.841 -3.242 1.00 88.62 100 LEU A C 1
ATOM 829 O O . LEU A 1 100 ? -11.860 4.714 -4.409 1.00 88.62 100 LEU A O 1
ATOM 833 N N . ARG A 1 101 ? -13.464 5.225 -2.933 1.00 88.69 101 ARG A N 1
ATOM 834 C CA . ARG A 1 101 ? -14.457 5.560 -3.971 1.00 88.69 101 ARG A CA 1
ATOM 835 C C . ARG A 1 101 ? -13.967 6.666 -4.903 1.00 88.69 101 ARG A C 1
ATOM 837 O O . ARG A 1 101 ? -14.109 6.554 -6.113 1.00 88.69 101 ARG A O 1
ATOM 844 N N . PHE A 1 102 ? -13.372 7.720 -4.346 1.00 90.56 102 PHE A N 1
ATOM 845 C CA . PHE A 1 102 ? -12.831 8.826 -5.133 1.00 90.56 102 PHE A CA 1
ATOM 846 C C . PHE A 1 102 ? -11.707 8.366 -6.065 1.00 90.56 102 PHE A C 1
ATOM 848 O O . PHE A 1 102 ? -11.683 8.743 -7.234 1.00 90.56 102 PHE A O 1
ATOM 855 N N . TRP A 1 103 ? -10.811 7.511 -5.571 1.00 89.50 103 TRP A N 1
ATOM 856 C CA . TRP A 1 103 ? -9.770 6.897 -6.388 1.00 89.50 103 TRP A CA 1
ATOM 857 C C . TRP A 1 103 ? -10.358 6.078 -7.540 1.00 89.50 103 TRP A C 1
ATOM 859 O O . TRP A 1 103 ? -9.953 6.267 -8.683 1.00 89.50 103 TRP A O 1
ATOM 869 N N . GLN A 1 104 ? -11.372 5.253 -7.273 1.00 86.38 104 GLN A N 1
ATOM 870 C CA . GLN A 1 104 ? -12.069 4.506 -8.320 1.00 86.38 104 GLN A CA 1
ATOM 871 C C . GLN A 1 104 ? -12.697 5.441 -9.360 1.00 86.38 104 GLN A C 1
ATOM 873 O O . GLN A 1 104 ? -12.529 5.216 -10.553 1.00 86.38 104 GLN A O 1
ATOM 878 N N . THR A 1 105 ? -13.352 6.528 -8.942 1.00 89.44 105 THR A N 1
ATOM 879 C CA . THR A 1 105 ? -13.888 7.530 -9.877 1.00 89.44 105 THR A CA 1
ATOM 880 C C . THR A 1 105 ? -12.794 8.124 -10.761 1.00 89.44 105 THR A C 1
ATOM 882 O O . THR A 1 105 ? -12.986 8.230 -11.969 1.00 89.44 105 THR A O 1
ATOM 885 N N . LEU A 1 106 ? -11.637 8.479 -10.196 1.00 90.31 106 LEU A N 1
ATOM 886 C CA . LEU A 1 106 ? -10.508 8.975 -10.987 1.00 90.31 106 LEU A CA 1
ATOM 887 C C . LEU A 1 106 ? -10.000 7.925 -11.977 1.00 90.31 106 LEU A C 1
ATOM 889 O O . LEU A 1 106 ? -9.708 8.260 -13.120 1.00 90.31 106 LEU A O 1
ATOM 893 N N . GLN A 1 107 ? -9.927 6.662 -11.562 1.00 84.81 107 GLN A N 1
ATOM 894 C CA . GLN A 1 107 ? -9.514 5.567 -12.433 1.00 84.81 107 GLN A CA 1
ATOM 895 C C . GLN A 1 107 ? -10.488 5.338 -13.596 1.00 84.81 107 GLN A C 1
ATOM 897 O O . GLN A 1 107 ? -10.033 5.064 -14.710 1.00 84.81 107 GLN A O 1
ATOM 902 N N . GLU A 1 108 ? -11.796 5.449 -13.348 1.00 86.31 108 GLU A N 1
ATOM 903 C CA . GLU A 1 108 ? -12.834 5.383 -14.384 1.00 86.31 108 GLU A CA 1
ATOM 904 C C . GLU A 1 108 ? -12.725 6.570 -15.351 1.00 86.31 108 GLU A C 1
ATOM 906 O O . GLU A 1 108 ? -12.687 6.371 -16.563 1.00 86.31 108 GLU A O 1
ATOM 911 N N . LEU A 1 109 ? -12.583 7.800 -14.839 1.00 88.19 109 LEU A N 1
ATOM 912 C CA . LEU A 1 109 ? -12.417 9.005 -15.667 1.00 88.19 109 LEU A CA 1
ATOM 913 C C . LEU A 1 109 ? -11.129 8.977 -16.500 1.00 88.19 109 LEU A C 1
ATOM 915 O O . LEU A 1 109 ? -11.124 9.421 -17.643 1.00 88.19 109 LEU A O 1
ATOM 919 N N . ALA A 1 110 ? -10.048 8.430 -15.946 1.00 85.56 110 ALA A N 1
ATOM 920 C CA . ALA A 1 110 ? -8.792 8.219 -16.658 1.00 85.56 110 ALA A CA 1
ATOM 921 C C . ALA A 1 110 ? -8.848 7.022 -17.627 1.00 85.56 110 ALA A C 1
ATOM 923 O O . ALA A 1 110 ? -7.868 6.738 -18.311 1.00 85.56 110 ALA A O 1
ATOM 924 N N . GLY A 1 111 ? -9.951 6.267 -17.657 1.00 81.38 111 GLY A N 1
ATOM 925 C CA . GLY A 1 111 ? -10.112 5.083 -18.496 1.00 81.38 111 GLY A CA 1
ATOM 926 C C . GLY A 1 111 ? -9.250 3.887 -18.083 1.00 81.38 111 GLY A C 1
ATOM 927 O O . GLY A 1 111 ? -9.267 2.870 -18.766 1.00 81.38 111 GLY A O 1
ATOM 928 N N . THR A 1 112 ? -8.514 3.948 -16.974 1.00 76.81 112 THR A N 1
ATOM 929 C CA . THR A 1 112 ? -7.597 2.874 -16.533 1.00 76.81 112 THR A CA 1
ATOM 930 C C . THR A 1 112 ? -8.316 1.584 -16.121 1.00 76.81 112 THR A C 1
ATOM 932 O O . THR A 1 112 ? -7.718 0.507 -16.105 1.00 76.81 112 THR A O 1
ATOM 935 N N . ARG A 1 113 ? -9.614 1.664 -15.803 1.00 71.38 113 ARG A N 1
ATOM 936 C CA . ARG A 1 113 ? -10.453 0.501 -15.471 1.00 71.38 113 ARG A CA 1
ATOM 937 C C . ARG A 1 113 ? -11.135 -0.132 -16.681 1.00 71.38 113 ARG A C 1
ATOM 939 O O . ARG A 1 113 ? -11.570 -1.276 -16.567 1.00 71.38 113 ARG A O 1
ATOM 946 N N . ALA A 1 114 ? -11.149 0.533 -17.839 1.00 73.00 114 ALA A N 1
ATOM 947 C CA . ALA A 1 114 ? -11.640 -0.075 -19.068 1.00 73.00 114 ALA A CA 1
ATOM 948 C C . ALA A 1 114 ? -10.738 -1.259 -19.451 1.00 73.00 114 ALA A C 1
ATOM 950 O O . ALA A 1 114 ? -9.523 -1.110 -19.579 1.00 73.00 114 ALA A O 1
ATOM 951 N N . ALA A 1 115 ? -11.329 -2.442 -19.645 1.00 66.38 115 ALA A N 1
ATOM 952 C CA . ALA A 1 115 ? -10.583 -3.671 -19.930 1.00 66.38 115 ALA A CA 1
ATOM 953 C C . ALA A 1 115 ? -9.661 -3.541 -21.159 1.00 66.38 115 ALA A C 1
ATOM 955 O O . ALA A 1 115 ? -8.547 -4.055 -21.147 1.00 66.38 115 ALA A O 1
ATOM 956 N N . VAL A 1 116 ? -10.096 -2.791 -22.178 1.00 62.19 116 VAL A N 1
ATOM 957 C CA . VAL A 1 116 ? -9.303 -2.495 -23.384 1.00 62.19 116 VAL A CA 1
ATOM 958 C C . VAL A 1 116 ? -8.050 -1.682 -23.048 1.00 62.19 116 VAL A C 1
ATOM 960 O O . VAL A 1 116 ? -6.965 -1.983 -23.537 1.00 62.19 116 VAL A O 1
ATOM 963 N N . ASN A 1 117 ? -8.169 -0.698 -22.157 1.00 67.62 117 ASN A N 1
ATOM 964 C CA . ASN A 1 117 ? -7.048 0.154 -21.776 1.00 67.62 117 ASN A CA 1
ATOM 965 C C . ASN A 1 117 ? -6.037 -0.587 -20.898 1.00 67.62 117 ASN A C 1
ATOM 967 O O . ASN A 1 117 ? -4.857 -0.274 -20.968 1.00 67.62 117 ASN A O 1
ATOM 971 N N . ARG A 1 118 ? -6.454 -1.596 -20.119 1.00 69.12 118 ARG A N 1
ATOM 972 C CA . ARG A 1 118 ? -5.522 -2.401 -19.307 1.00 69.12 118 ARG A CA 1
ATOM 973 C C . ARG A 1 118 ? -4.486 -3.124 -20.158 1.00 69.12 118 ARG A C 1
ATOM 975 O O . ARG A 1 118 ? -3.307 -3.028 -19.856 1.00 69.12 118 ARG A O 1
ATOM 982 N N . VAL A 1 119 ? -4.911 -3.769 -21.246 1.00 77.25 119 VAL A N 1
ATOM 983 C CA . VAL A 1 119 ? -3.993 -4.483 -22.151 1.00 77.25 119 VAL A CA 1
ATOM 984 C C . VAL A 1 119 ? -2.967 -3.524 -22.755 1.00 77.25 119 VAL A C 1
ATOM 986 O O . VAL A 1 119 ? -1.780 -3.828 -22.770 1.00 77.25 119 VAL A O 1
ATOM 989 N N . ILE A 1 120 ? -3.416 -2.346 -23.195 1.00 78.12 120 ILE A N 1
ATOM 990 C CA . ILE A 1 120 ? -2.541 -1.313 -23.765 1.00 78.12 120 ILE A CA 1
ATOM 991 C C . ILE A 1 120 ? -1.573 -0.776 -22.700 1.00 78.12 120 ILE A C 1
ATOM 993 O O . ILE A 1 120 ? -0.379 -0.657 -22.953 1.00 78.12 120 ILE A O 1
ATOM 997 N N . ILE A 1 121 ? -2.063 -0.482 -21.492 1.00 76.50 121 ILE A N 1
ATOM 998 C CA . ILE A 1 121 ? -1.236 0.001 -20.376 1.00 76.50 121 ILE A CA 1
ATOM 999 C C . ILE A 1 121 ? -0.186 -1.044 -19.979 1.00 76.50 121 ILE A C 1
ATOM 1001 O O . ILE A 1 121 ? 0.961 -0.680 -19.728 1.00 76.50 121 ILE A O 1
ATOM 1005 N N . ASP A 1 122 ? -0.554 -2.323 -19.930 1.00 82.25 122 ASP A N 1
ATOM 1006 C CA . ASP A 1 122 ? 0.366 -3.408 -19.583 1.00 82.25 122 ASP A CA 1
ATOM 1007 C C . ASP A 1 122 ? 1.433 -3.611 -20.669 1.00 82.25 122 ASP A C 1
ATOM 1009 O O . ASP A 1 122 ? 2.598 -3.827 -20.340 1.00 82.25 122 ASP A O 1
ATOM 1013 N N . GLN A 1 123 ? 1.073 -3.460 -21.948 1.00 84.50 123 GLN A N 1
ATOM 1014 C CA . GLN A 1 123 ? 2.032 -3.458 -23.058 1.00 84.50 123 GLN A CA 1
ATOM 1015 C C . GLN A 1 123 ? 3.015 -2.286 -22.957 1.00 84.50 123 GLN A C 1
ATOM 1017 O O . GLN A 1 123 ? 4.220 -2.513 -22.960 1.00 84.50 123 GLN A O 1
ATOM 1022 N N . ILE A 1 124 ? 2.519 -1.058 -22.767 1.00 85.38 124 ILE A N 1
ATOM 1023 C CA . ILE A 1 124 ? 3.364 0.139 -22.610 1.00 85.38 124 ILE A CA 1
ATOM 1024 C C . ILE A 1 124 ? 4.311 -0.011 -21.412 1.00 85.38 124 ILE A C 1
ATOM 1026 O O . ILE A 1 124 ? 5.479 0.362 -21.489 1.00 85.38 124 ILE A O 1
ATOM 1030 N N . ARG A 1 125 ? 3.831 -0.573 -20.296 1.00 85.50 125 ARG A N 1
ATOM 1031 C CA . ARG A 1 125 ? 4.674 -0.855 -19.124 1.00 85.50 125 ARG A CA 1
ATOM 1032 C C . ARG A 1 125 ? 5.756 -1.881 -19.433 1.00 85.50 125 ARG A C 1
ATOM 1034 O O . ARG A 1 125 ? 6.899 -1.666 -19.052 1.00 85.50 125 ARG A O 1
ATOM 1041 N N . ALA A 1 126 ? 5.414 -2.965 -20.125 1.00 91.31 126 ALA A N 1
ATOM 1042 C CA . ALA A 1 126 ? 6.385 -3.984 -20.505 1.00 91.31 126 ALA A CA 1
ATOM 1043 C C . ALA A 1 126 ? 7.460 -3.426 -21.453 1.00 91.31 126 ALA A C 1
ATOM 1045 O O . ALA A 1 126 ? 8.637 -3.744 -21.292 1.00 91.31 126 ALA A O 1
ATOM 1046 N N . GLU A 1 127 ? 7.069 -2.571 -22.400 1.00 90.88 127 GLU A N 1
ATOM 1047 C CA . GLU A 1 127 ? 7.992 -1.867 -23.295 1.00 90.88 127 GLU A CA 1
ATOM 1048 C C . GLU A 1 127 ? 8.911 -0.915 -22.519 1.00 90.88 127 GLU A C 1
ATOM 1050 O O . GLU A 1 127 ? 10.129 -0.988 -22.672 1.00 90.88 127 GLU A O 1
ATOM 1055 N N . ALA A 1 128 ? 8.359 -0.091 -21.624 1.00 91.38 128 ALA A N 1
ATOM 1056 C CA . ALA A 1 128 ? 9.137 0.826 -20.790 1.00 91.38 128 ALA A CA 1
ATOM 1057 C C . ALA A 1 128 ? 10.105 0.091 -19.843 1.00 91.38 128 ALA A C 1
ATOM 1059 O O . ALA A 1 128 ? 11.247 0.519 -19.658 1.00 91.38 128 ALA A O 1
ATOM 1060 N N . ASP A 1 129 ? 9.682 -1.036 -19.266 1.00 91.62 129 ASP A N 1
ATOM 1061 C CA . ASP A 1 129 ? 10.534 -1.886 -18.432 1.00 91.62 129 ASP A CA 1
ATOM 1062 C C . ASP A 1 129 ? 11.663 -2.521 -19.254 1.00 91.62 129 ASP A C 1
ATOM 1064 O O . ASP A 1 129 ? 12.796 -2.612 -18.779 1.00 91.62 129 ASP A O 1
ATOM 1068 N N . ALA A 1 130 ? 11.377 -2.959 -20.484 1.00 92.75 130 ALA A N 1
ATOM 1069 C CA . ALA A 1 130 ? 12.382 -3.505 -21.390 1.00 92.75 130 ALA A CA 1
ATOM 1070 C C . ALA A 1 130 ? 13.402 -2.438 -21.812 1.00 92.75 130 ALA A C 1
ATOM 1072 O O . ALA A 1 130 ? 14.606 -2.700 -21.778 1.00 92.75 130 ALA A O 1
ATOM 1073 N N . GLU A 1 131 ? 12.941 -1.228 -22.137 1.00 91.75 131 GLU A N 1
ATOM 1074 C CA . GLU A 1 131 ? 13.812 -0.096 -22.456 1.00 91.75 131 GLU A CA 1
ATOM 1075 C C . GLU A 1 131 ? 14.691 0.271 -21.258 1.00 91.75 131 GLU A C 1
ATOM 1077 O O . GLU A 1 131 ? 15.911 0.370 -21.389 1.00 91.75 131 GLU A O 1
ATOM 1082 N N . THR A 1 132 ? 14.100 0.382 -20.067 1.00 91.75 132 THR A N 1
ATOM 1083 C CA . THR A 1 132 ? 14.841 0.682 -18.836 1.00 91.75 132 THR A CA 1
ATOM 1084 C C . THR A 1 132 ? 15.900 -0.383 -18.560 1.00 91.75 132 THR A C 1
ATOM 1086 O O . THR A 1 132 ? 17.046 -0.047 -18.267 1.00 91.75 132 THR A O 1
ATOM 1089 N N . ARG A 1 133 ? 15.562 -1.673 -18.703 1.00 93.38 133 ARG A N 1
ATOM 1090 C CA . ARG A 1 133 ? 16.530 -2.774 -18.551 1.00 93.38 133 ARG A CA 1
ATOM 1091 C C . ARG A 1 133 ? 17.671 -2.653 -19.552 1.00 93.38 133 ARG A C 1
ATOM 1093 O O . ARG A 1 133 ? 18.827 -2.682 -19.138 1.00 93.38 133 ARG A O 1
ATOM 1100 N N . SER A 1 134 ? 17.362 -2.422 -20.827 1.00 93.56 134 SER A N 1
ATOM 1101 C CA . SER A 1 134 ? 18.380 -2.226 -21.862 1.00 93.56 134 SER A CA 1
ATOM 1102 C C . SER A 1 134 ? 19.296 -1.045 -21.545 1.00 93.56 134 SER A C 1
ATOM 1104 O O . SER A 1 134 ? 20.506 -1.161 -21.721 1.00 93.56 134 SER A O 1
ATOM 1106 N N . GLN A 1 135 ? 18.751 0.074 -21.057 1.00 93.38 135 GLN A N 1
ATOM 1107 C CA . GLN A 1 135 ? 19.551 1.228 -20.645 1.00 93.38 135 GLN A CA 1
ATOM 1108 C C . GLN A 1 135 ? 20.453 0.877 -19.455 1.00 93.38 135 GLN A C 1
ATOM 1110 O O . GLN A 1 135 ? 21.640 1.195 -19.474 1.00 93.38 135 GLN A O 1
ATOM 1115 N N . THR A 1 136 ? 19.938 0.171 -18.442 1.00 92.19 136 THR A N 1
ATOM 1116 C CA . THR A 1 136 ? 20.758 -0.247 -17.293 1.00 92.19 136 THR A CA 1
ATOM 1117 C C . THR A 1 136 ? 21.863 -1.229 -17.673 1.00 92.19 136 THR A C 1
ATOM 1119 O O . THR A 1 136 ? 22.974 -1.114 -17.163 1.00 92.19 136 THR A O 1
ATOM 1122 N N . GLU A 1 137 ? 21.589 -2.164 -18.584 1.00 94.00 137 GLU A N 1
ATOM 1123 C CA . GLU A 1 137 ? 22.570 -3.132 -19.077 1.00 94.00 137 GLU A CA 1
ATOM 1124 C C . GLU A 1 137 ? 23.639 -2.458 -19.935 1.00 94.00 137 GLU A C 1
ATO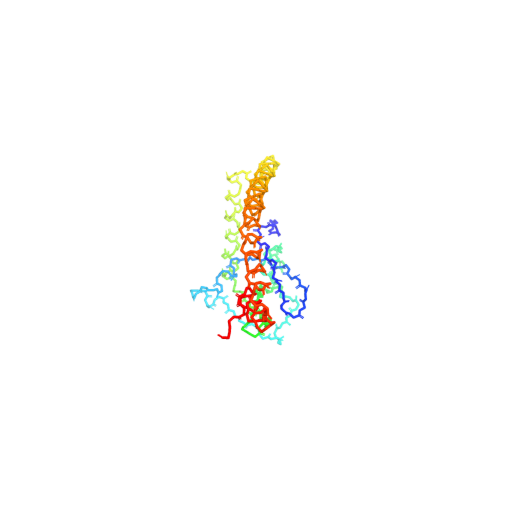M 1126 O O . GLU A 1 137 ? 24.820 -2.751 -19.765 1.00 94.00 137 GLU A O 1
ATOM 1131 N N . ALA A 1 138 ? 23.252 -1.513 -20.797 1.00 95.19 138 ALA A N 1
ATOM 1132 C CA . ALA A 1 138 ? 24.193 -0.724 -21.586 1.00 95.19 138 ALA A CA 1
ATOM 1133 C C . ALA A 1 138 ? 25.134 0.079 -20.679 1.00 95.19 138 ALA A C 1
ATOM 1135 O O . ALA A 1 138 ? 26.351 -0.017 -20.812 1.00 95.19 138 ALA A O 1
ATOM 1136 N N . VAL A 1 139 ? 24.579 0.787 -19.691 1.00 95.62 139 VAL A N 1
ATOM 1137 C CA . VAL A 1 139 ? 25.365 1.550 -18.714 1.00 95.62 139 VAL A CA 1
ATOM 1138 C C . VAL A 1 139 ? 26.283 0.625 -17.904 1.00 95.62 139 VAL A C 1
ATOM 1140 O O . VAL A 1 139 ? 27.465 0.921 -17.729 1.00 95.62 139 VAL A O 1
ATOM 1143 N N . ALA A 1 140 ? 25.790 -0.527 -17.442 1.00 95.75 140 ALA A N 1
ATOM 1144 C CA . ALA A 1 140 ? 26.610 -1.503 -16.723 1.00 95.75 140 ALA A CA 1
ATOM 1145 C C . ALA A 1 140 ? 27.746 -2.067 -17.596 1.00 95.75 140 ALA A C 1
ATOM 1147 O O . ALA A 1 140 ? 28.877 -2.208 -17.121 1.00 95.75 140 ALA A O 1
ATOM 1148 N N . ALA A 1 141 ? 27.472 -2.348 -18.873 1.00 95.25 141 ALA A N 1
ATOM 1149 C CA . ALA A 1 141 ? 28.468 -2.806 -19.832 1.00 95.25 141 ALA A CA 1
ATOM 1150 C C . ALA A 1 141 ? 29.543 -1.735 -20.071 1.00 95.25 141 ALA A C 1
ATOM 1152 O O . ALA A 1 141 ? 30.732 -2.051 -20.007 1.00 95.25 141 ALA A O 1
ATOM 1153 N N . GLU A 1 142 ? 29.148 -0.472 -20.250 1.00 94.88 142 GLU A N 1
ATOM 1154 C CA . GLU A 1 142 ? 30.069 0.660 -20.388 1.00 94.88 142 GLU A CA 1
ATOM 1155 C C . GLU A 1 142 ? 30.997 0.793 -19.176 1.00 94.88 142 GLU A C 1
ATOM 1157 O O . GLU A 1 142 ? 32.216 0.864 -19.343 1.00 94.88 142 GLU A O 1
ATOM 1162 N N . TYR A 1 143 ? 30.456 0.758 -17.953 1.00 94.06 143 TYR A N 1
ATOM 1163 C CA . TYR A 1 143 ? 31.274 0.810 -16.737 1.00 94.06 143 TYR A CA 1
ATOM 1164 C C . TYR A 1 143 ? 32.216 -0.390 -16.618 1.00 94.06 143 TYR A C 1
ATOM 1166 O O . TYR A 1 143 ? 33.385 -0.220 -16.271 1.00 94.06 143 TYR A O 1
ATOM 1174 N N . SER A 1 144 ? 31.745 -1.599 -16.934 1.00 94.81 144 SER A N 1
ATOM 1175 C CA . SER A 1 144 ? 32.591 -2.798 -16.893 1.00 94.81 144 SER A CA 1
ATOM 1176 C C . SER A 1 144 ? 33.750 -2.724 -17.895 1.00 94.81 144 SER A C 1
ATOM 1178 O O . SER A 1 144 ? 34.878 -3.092 -17.564 1.00 94.81 144 SER A O 1
ATOM 1180 N N . ALA A 1 145 ? 33.508 -2.167 -19.086 1.00 94.62 145 ALA A N 1
ATOM 1181 C CA . ALA A 1 145 ? 34.534 -1.949 -20.097 1.00 94.62 145 ALA A CA 1
ATOM 1182 C C . ALA A 1 145 ? 35.542 -0.873 -19.663 1.00 94.62 145 ALA A C 1
ATOM 1184 O O . ALA A 1 145 ? 36.743 -1.049 -19.863 1.00 94.62 145 ALA A O 1
ATOM 1185 N N . GLN A 1 146 ? 35.078 0.210 -19.027 1.00 94.50 146 GLN A N 1
ATOM 1186 C CA . GLN A 1 146 ? 35.954 1.240 -18.457 1.00 94.50 146 GLN A CA 1
ATOM 1187 C C . GLN A 1 146 ? 36.853 0.675 -17.351 1.00 94.50 146 GLN A C 1
ATOM 1189 O O . GLN A 1 146 ? 38.046 0.970 -17.342 1.00 94.50 146 GLN A O 1
ATOM 1194 N N . LEU A 1 147 ? 36.314 -0.166 -16.460 1.00 91.88 147 LEU A N 1
ATOM 1195 C CA . LEU A 1 147 ? 37.098 -0.843 -15.422 1.00 91.88 147 LEU A CA 1
ATOM 1196 C C . LEU A 1 147 ? 38.156 -1.767 -16.031 1.00 91.88 147 LEU A C 1
ATOM 1198 O O . LEU A 1 147 ? 39.327 -1.653 -15.687 1.00 91.88 147 LEU A O 1
ATOM 1202 N N . ALA A 1 148 ? 37.780 -2.607 -16.999 1.00 91.31 148 ALA A N 1
ATOM 1203 C CA . ALA A 1 148 ? 38.725 -3.501 -17.668 1.00 91.31 148 ALA A CA 1
ATOM 1204 C C . ALA A 1 148 ? 39.830 -2.734 -18.419 1.00 91.31 148 ALA A C 1
ATOM 1206 O O . ALA A 1 148 ? 40.996 -3.136 -18.404 1.00 91.31 148 ALA A O 1
ATOM 1207 N N . ALA A 1 149 ? 39.484 -1.613 -19.060 1.00 90.19 149 ALA A N 1
ATOM 1208 C CA . ALA A 1 149 ? 40.454 -0.742 -19.714 1.00 90.19 149 ALA A CA 1
ATOM 1209 C C . ALA A 1 149 ? 41.400 -0.076 -18.701 1.00 90.19 149 ALA A C 1
ATOM 1211 O O . ALA A 1 149 ? 42.605 -0.013 -18.948 1.00 90.19 149 ALA A O 1
ATOM 1212 N N . LEU A 1 150 ? 40.875 0.384 -17.561 1.00 89.50 150 LEU A N 1
ATOM 1213 C CA . LEU A 1 150 ? 41.666 0.977 -16.483 1.00 89.50 150 LEU A CA 1
ATOM 1214 C C . LEU A 1 150 ? 42.634 -0.046 -15.872 1.00 89.50 150 LEU A C 1
ATOM 1216 O O . LEU A 1 150 ? 43.823 0.244 -15.732 1.00 89.50 150 LEU A O 1
ATOM 1220 N N . ASP A 1 151 ? 42.155 -1.259 -15.592 1.00 87.25 151 ASP A N 1
ATOM 1221 C CA . ASP A 1 151 ? 42.973 -2.367 -15.090 1.00 87.25 151 ASP A CA 1
ATOM 1222 C C . ASP A 1 151 ? 44.103 -2.712 -16.070 1.00 87.25 151 ASP A C 1
ATOM 1224 O O . ASP A 1 151 ? 45.269 -2.828 -15.676 1.00 87.25 151 ASP A O 1
ATOM 1228 N N . ALA A 1 152 ? 43.792 -2.797 -17.369 1.00 84.88 152 ALA A N 1
ATOM 1229 C CA . ALA A 1 152 ? 44.780 -3.061 -18.413 1.00 84.88 152 ALA A CA 1
ATOM 1230 C C . ALA A 1 152 ? 45.834 -1.944 -18.529 1.00 84.88 152 ALA A C 1
ATOM 1232 O O . ALA A 1 152 ? 47.021 -2.232 -18.713 1.00 84.88 152 ALA A O 1
ATOM 1233 N N . GLN A 1 153 ? 45.429 -0.675 -18.394 1.00 83.44 153 GLN A N 1
ATOM 1234 C CA . GLN A 1 153 ? 46.348 0.468 -18.387 1.00 83.44 153 GLN A CA 1
ATOM 1235 C C . GLN A 1 153 ? 47.269 0.448 -17.161 1.00 83.44 153 GLN A C 1
ATOM 1237 O O . GLN A 1 153 ? 48.480 0.652 -17.275 1.00 83.44 153 GLN A O 1
ATOM 1242 N N . HIS A 1 154 ? 46.720 0.179 -15.977 1.00 82.69 154 HIS A N 1
ATOM 1243 C CA . HIS A 1 154 ? 47.475 0.227 -14.729 1.00 82.69 154 HIS A CA 1
ATOM 1244 C C . HIS A 1 154 ? 48.447 -0.953 -14.578 1.00 82.69 154 HIS A C 1
ATOM 1246 O O . HIS A 1 154 ? 49.525 -0.784 -14.006 1.00 82.69 154 HIS A O 1
ATOM 1252 N N . TRP A 1 155 ? 48.132 -2.119 -15.151 1.00 78.31 155 TRP A N 1
ATOM 1253 C CA . TRP A 1 155 ? 48.999 -3.305 -15.164 1.00 78.31 155 TRP A CA 1
ATOM 1254 C C . TRP A 1 155 ? 50.417 -3.022 -15.677 1.00 78.31 155 TRP A C 1
ATOM 1256 O O . TRP A 1 155 ? 51.409 -3.472 -15.099 1.00 78.31 155 TRP A O 1
ATOM 1266 N N . GLN A 1 156 ? 50.534 -2.206 -16.724 1.00 74.25 156 GLN A N 1
ATOM 1267 C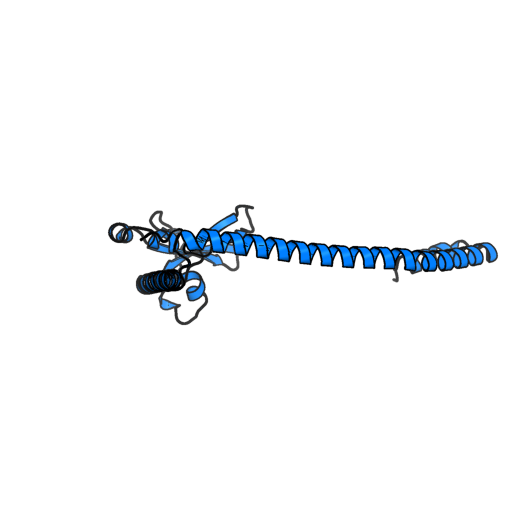 CA . GLN A 1 156 ? 51.825 -1.831 -17.303 1.00 74.25 156 GLN A CA 1
ATOM 1268 C C . GLN A 1 156 ? 52.656 -0.979 -16.333 1.00 74.25 156 GLN A C 1
ATOM 1270 O O . GLN A 1 156 ? 53.857 -1.207 -16.167 1.00 74.25 156 GLN A O 1
ATOM 1275 N N . ILE A 1 157 ? 52.004 -0.045 -15.634 1.00 77.75 157 ILE A N 1
ATOM 1276 C CA . ILE A 1 157 ? 52.636 0.809 -14.622 1.00 77.75 157 ILE A CA 1
ATOM 1277 C C . ILE A 1 157 ? 53.054 -0.031 -13.407 1.00 77.75 157 ILE A C 1
ATOM 1279 O O . ILE A 1 157 ? 54.173 0.127 -12.908 1.00 77.75 157 ILE A O 1
ATOM 1283 N N . TYR A 1 158 ? 52.194 -0.950 -12.947 1.00 78.62 158 TYR A N 1
ATOM 1284 C CA . TYR A 1 158 ? 52.506 -1.862 -11.844 1.00 78.62 158 TYR A CA 1
ATOM 1285 C C . TYR A 1 158 ? 53.722 -2.734 -12.166 1.00 78.62 158 TYR A C 1
ATOM 1287 O O . TYR A 1 158 ? 54.629 -2.838 -11.341 1.00 78.62 158 TYR A O 1
ATOM 1295 N N . HIS A 1 159 ? 53.804 -3.290 -13.376 1.00 76.38 159 HIS A N 1
ATOM 1296 C CA . HIS A 1 159 ? 54.942 -4.104 -13.796 1.00 76.38 159 HIS A CA 1
ATOM 1297 C C . HIS A 1 159 ? 56.249 -3.333 -13.927 1.00 76.38 159 HIS A C 1
ATOM 1299 O O . HIS A 1 159 ? 57.280 -3.824 -13.468 1.00 76.38 159 HIS A O 1
ATOM 1305 N N . GLN A 1 160 ? 56.241 -2.136 -14.515 1.00 80.50 160 GLN A N 1
ATOM 1306 C CA . GLN A 1 160 ? 57.455 -1.322 -14.620 1.00 80.50 160 GLN A CA 1
ATOM 1307 C C . GLN A 1 160 ? 57.987 -0.932 -13.237 1.00 80.50 160 GLN A C 1
ATOM 1309 O O . GLN A 1 160 ? 59.173 -1.089 -12.958 1.00 80.50 160 GLN A O 1
ATOM 1314 N N . ARG A 1 161 ? 57.104 -0.518 -12.321 1.00 82.75 161 ARG A N 1
ATOM 1315 C CA . ARG A 1 161 ? 57.503 -0.190 -10.943 1.00 82.75 161 ARG A CA 1
ATOM 1316 C C . ARG A 1 161 ? 57.985 -1.416 -10.167 1.00 82.75 161 ARG A C 1
ATOM 1318 O O . ARG A 1 161 ? 58.946 -1.313 -9.407 1.00 82.75 161 ARG A O 1
ATOM 1325 N N . LEU A 1 162 ? 57.335 -2.568 -10.344 1.00 81.50 162 LEU A N 1
ATOM 1326 C CA . LEU A 1 162 ? 57.730 -3.823 -9.701 1.00 81.50 162 LEU A CA 1
ATOM 1327 C C . LEU A 1 162 ? 59.100 -4.294 -10.200 1.00 81.50 162 LEU A C 1
ATOM 1329 O O . LEU A 1 162 ? 59.971 -4.602 -9.392 1.00 81.50 162 LEU A O 1
ATOM 1333 N N . THR A 1 163 ? 59.309 -4.311 -11.517 1.00 81.50 163 THR A N 1
ATOM 1334 C CA . THR A 1 163 ? 60.585 -4.707 -12.135 1.00 81.50 163 THR A CA 1
ATOM 1335 C C . THR A 1 163 ? 61.717 -3.770 -11.730 1.00 81.50 163 THR A C 1
ATOM 1337 O O . THR A 1 163 ? 62.765 -4.248 -11.302 1.00 81.50 163 THR A O 1
ATOM 1340 N N . GLU A 1 164 ? 61.502 -2.453 -11.748 1.00 81.31 164 GLU A N 1
ATOM 1341 C CA . GLU A 1 164 ? 62.493 -1.476 -11.288 1.00 81.31 164 GLU A CA 1
ATOM 1342 C C . GLU A 1 164 ? 62.871 -1.695 -9.813 1.00 81.31 164 GLU A C 1
ATOM 1344 O O . GLU A 1 164 ? 64.055 -1.705 -9.464 1.00 81.31 164 GLU A O 1
ATOM 1349 N N . LYS A 1 165 ? 61.883 -1.936 -8.938 1.00 75.31 165 LYS A N 1
ATOM 1350 C CA . LYS A 1 165 ? 62.138 -2.244 -7.523 1.00 75.31 165 LYS A CA 1
ATOM 1351 C C . LYS A 1 165 ? 62.892 -3.567 -7.344 1.00 75.31 165 LYS A C 1
ATOM 1353 O O . LYS A 1 165 ? 63.833 -3.603 -6.555 1.00 75.31 165 LYS A O 1
ATOM 1358 N N . LEU A 1 166 ? 62.546 -4.625 -8.083 1.00 81.25 166 LEU A N 1
ATOM 1359 C CA . LEU A 1 166 ? 63.252 -5.916 -8.042 1.00 81.25 166 LEU A CA 1
ATOM 1360 C C . LEU A 1 166 ? 64.702 -5.804 -8.538 1.00 81.25 166 LEU A C 1
ATOM 1362 O O . LEU A 1 166 ? 65.600 -6.383 -7.931 1.00 81.25 166 LEU A O 1
ATOM 1366 N N . ILE A 1 167 ? 64.952 -5.014 -9.585 1.00 82.06 167 ILE A N 1
ATOM 1367 C CA . ILE A 1 167 ? 66.304 -4.741 -10.094 1.00 82.06 167 ILE A CA 1
ATOM 1368 C C . ILE A 1 167 ? 67.128 -3.980 -9.048 1.00 82.06 167 ILE A C 1
ATOM 1370 O O . ILE A 1 167 ? 68.262 -4.365 -8.765 1.00 82.06 167 ILE A O 1
ATOM 1374 N N . ARG A 1 168 ? 66.553 -2.947 -8.412 1.00 73.38 168 ARG A N 1
ATOM 1375 C CA . ARG A 1 168 ? 67.207 -2.227 -7.303 1.00 73.38 168 ARG A CA 1
ATOM 1376 C C . ARG A 1 168 ? 67.509 -3.147 -6.112 1.00 73.38 168 ARG A C 1
ATOM 1378 O O . ARG A 1 168 ? 68.543 -2.986 -5.471 1.00 73.38 168 ARG A O 1
ATOM 1385 N N . LEU A 1 169 ? 66.635 -4.112 -5.819 1.00 64.31 169 LEU A N 1
ATOM 1386 C CA . LEU A 1 169 ? 66.838 -5.104 -4.756 1.00 64.31 169 LEU A CA 1
ATOM 1387 C C . LEU A 1 169 ? 67.956 -6.100 -5.090 1.00 64.31 169 LEU A C 1
ATOM 1389 O O . LEU A 1 169 ? 68.786 -6.377 -4.228 1.00 64.31 169 LEU A O 1
ATOM 1393 N N . TYR A 1 170 ? 68.014 -6.595 -6.330 1.00 68.25 170 TYR A N 1
ATOM 1394 C CA . TYR A 1 170 ? 69.089 -7.478 -6.793 1.00 68.25 170 TYR A CA 1
ATOM 1395 C C . TYR A 1 170 ? 70.449 -6.767 -6.787 1.00 68.25 170 TYR A C 1
ATOM 1397 O O . TYR A 1 170 ? 71.445 -7.345 -6.361 1.00 68.25 170 TYR A O 1
ATOM 1405 N N . ALA A 1 171 ? 70.481 -5.490 -7.176 1.00 67.38 171 ALA A N 1
ATOM 1406 C CA . ALA A 1 171 ? 71.695 -4.677 -7.155 1.00 67.38 171 ALA A CA 1
ATOM 1407 C C . ALA A 1 171 ? 72.212 -4.373 -5.731 1.00 67.38 171 ALA A C 1
ATOM 1409 O O . ALA A 1 171 ? 73.419 -4.249 -5.545 1.00 67.38 171 ALA A O 1
ATOM 1410 N N . ASN A 1 172 ? 71.324 -4.283 -4.729 1.00 64.06 172 ASN A N 1
ATOM 1411 C CA . ASN A 1 172 ? 71.674 -3.883 -3.355 1.00 64.06 172 ASN A CA 1
ATOM 1412 C C . ASN A 1 172 ? 71.674 -5.036 -2.324 1.00 64.06 172 ASN A C 1
ATOM 1414 O O . ASN A 1 172 ? 71.968 -4.798 -1.153 1.00 64.06 172 ASN A O 1
ATOM 1418 N N . GLY A 1 173 ? 71.330 -6.269 -2.719 1.00 59.91 173 GLY A N 1
ATOM 1419 C CA . GLY A 1 173 ? 71.554 -7.505 -1.949 1.00 59.91 173 GLY A CA 1
ATOM 1420 C C . GLY A 1 173 ? 70.873 -7.641 -0.574 1.00 59.91 173 GLY A C 1
ATOM 1421 O O . GLY A 1 173 ? 71.246 -8.535 0.182 1.00 59.91 173 GLY A O 1
ATOM 1422 N N . SER A 1 174 ? 69.901 -6.791 -0.206 1.00 56.72 174 SER A N 1
ATOM 1423 C CA . SER A 1 174 ? 69.325 -6.764 1.154 1.00 56.72 174 SER A CA 1
ATOM 1424 C C . SER A 1 174 ? 67.890 -7.324 1.238 1.00 56.72 174 SER A C 1
ATOM 1426 O O . SER A 1 174 ? 66.967 -6.726 0.677 1.00 56.72 174 SER A O 1
ATOM 1428 N N . PRO A 1 175 ? 67.651 -8.412 2.003 1.00 59.28 175 PRO A N 1
ATOM 1429 C CA . PRO A 1 175 ? 66.329 -9.031 2.166 1.00 59.28 175 PRO A CA 1
ATOM 1430 C C . PRO A 1 175 ? 65.381 -8.252 3.099 1.00 59.28 175 PRO A C 1
ATOM 1432 O O . PRO A 1 175 ? 64.171 -8.467 3.069 1.00 59.28 175 PRO A O 1
ATOM 1435 N N . VAL A 1 176 ? 65.892 -7.313 3.905 1.00 59.53 176 VAL A N 1
ATOM 1436 C CA . VAL A 1 176 ? 65.083 -6.500 4.841 1.00 59.53 176 VAL A CA 1
ATOM 1437 C C . VAL A 1 176 ? 64.246 -5.450 4.098 1.00 59.53 176 VAL A C 1
ATOM 1439 O O . VAL A 1 176 ? 63.140 -5.103 4.515 1.00 59.53 176 VAL A O 1
ATOM 1442 N N . LEU A 1 177 ? 64.735 -4.981 2.947 1.00 57.53 177 LEU A N 1
ATOM 1443 C CA . LEU A 1 177 ? 64.026 -4.014 2.109 1.00 57.53 177 LEU A CA 1
ATOM 1444 C C . LEU A 1 177 ? 62.798 -4.627 1.417 1.00 57.53 177 LEU A C 1
ATOM 1446 O O . LEU A 1 177 ? 61.829 -3.913 1.165 1.00 57.53 177 LEU A O 1
ATOM 1450 N N . LEU A 1 178 ? 62.795 -5.943 1.165 1.00 56.78 178 LEU A N 1
ATOM 1451 C CA . LEU A 1 178 ? 61.653 -6.660 0.586 1.00 56.78 178 LEU A CA 1
ATOM 1452 C C . LEU A 1 178 ? 60.438 -6.622 1.512 1.00 56.78 178 LEU A C 1
ATOM 1454 O O . LEU A 1 178 ? 59.369 -6.209 1.087 1.00 56.78 178 LEU A O 1
ATOM 1458 N N . GLN A 1 179 ? 60.593 -6.980 2.787 1.00 60.22 179 GLN A N 1
ATOM 1459 C CA . GLN A 1 179 ? 59.454 -7.021 3.712 1.00 60.22 179 GLN A CA 1
ATOM 1460 C C . GLN A 1 179 ? 58.848 -5.637 3.960 1.00 60.22 179 GLN A C 1
ATOM 1462 O O . GLN A 1 179 ? 57.628 -5.501 4.019 1.00 60.22 179 GLN A O 1
ATOM 1467 N N . LYS A 1 180 ? 59.692 -4.601 4.054 1.00 63.09 180 LYS A N 1
ATOM 1468 C CA . LYS A 1 180 ? 59.227 -3.222 4.239 1.00 63.09 180 LYS A CA 1
ATOM 1469 C C . LYS A 1 180 ? 58.501 -2.695 2.996 1.00 63.09 180 LYS A C 1
ATOM 1471 O O . LYS A 1 180 ? 57.438 -2.107 3.122 1.00 63.09 180 LYS A O 1
ATOM 1476 N N . SER A 1 181 ? 59.033 -2.964 1.802 1.00 56.19 181 SER A N 1
ATOM 1477 C CA . SER A 1 181 ? 58.446 -2.497 0.536 1.00 56.19 181 SER A CA 1
ATOM 1478 C C . SER A 1 181 ? 57.192 -3.261 0.101 1.00 56.19 181 SER A C 1
ATOM 1480 O O . SER A 1 181 ? 56.354 -2.691 -0.595 1.00 56.19 181 SER A O 1
ATOM 1482 N N . LEU A 1 182 ? 57.044 -4.525 0.508 1.00 58.69 182 LEU A N 1
ATOM 1483 C CA . LEU A 1 182 ? 55.859 -5.341 0.231 1.00 58.69 182 LEU A CA 1
ATOM 1484 C C . LEU A 1 182 ? 54.686 -4.942 1.144 1.00 58.69 182 LEU A C 1
ATOM 1486 O O . LEU A 1 182 ? 53.559 -4.877 0.661 1.00 58.69 182 LEU A O 1
ATOM 1490 N N . ARG A 1 183 ? 54.956 -4.554 2.403 1.00 64.62 183 ARG A N 1
ATOM 1491 C CA . ARG A 1 183 ? 53.960 -3.900 3.280 1.00 64.62 183 ARG A CA 1
ATOM 1492 C C . ARG A 1 183 ? 53.493 -2.554 2.731 1.00 64.62 183 ARG A C 1
ATOM 1494 O O . ARG A 1 183 ? 52.297 -2.322 2.620 1.00 64.62 183 ARG A O 1
ATOM 1501 N N . GLU A 1 184 ? 54.434 -1.716 2.295 1.00 61.41 184 GLU A N 1
ATOM 1502 C CA . GLU A 1 184 ? 54.140 -0.396 1.714 1.00 61.41 184 G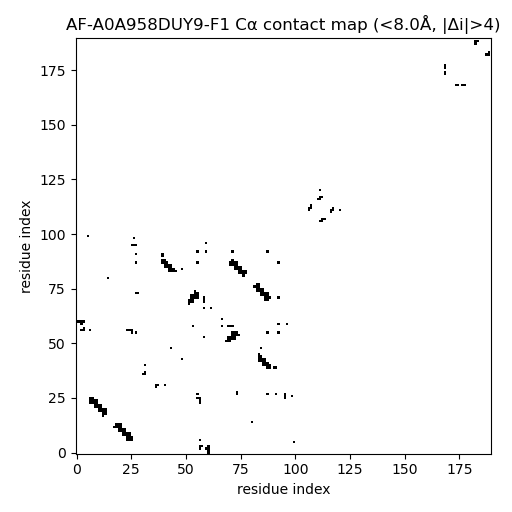LU A CA 1
ATOM 1503 C C . GLU A 1 184 ? 53.310 -0.499 0.413 1.00 61.41 184 GLU A C 1
ATOM 1505 O O . GLU A 1 184 ? 52.493 0.367 0.119 1.00 61.41 184 GLU A O 1
ATOM 1510 N N . PHE A 1 185 ? 53.498 -1.571 -0.373 1.00 60.12 185 PHE A N 1
ATOM 1511 C CA . PHE A 1 185 ? 52.721 -1.855 -1.588 1.00 60.12 185 PHE A CA 1
ATOM 1512 C C . PHE A 1 185 ? 51.328 -2.436 -1.297 1.00 60.12 185 PHE A C 1
ATOM 1514 O O . PHE A 1 185 ? 50.385 -2.127 -2.020 1.00 60.12 185 PHE A O 1
ATOM 1521 N N . ALA A 1 186 ? 51.186 -3.245 -0.244 1.00 65.06 186 ALA A N 1
ATOM 1522 C CA . ALA A 1 186 ? 49.899 -3.782 0.204 1.00 65.06 186 ALA A CA 1
ATOM 1523 C C . ALA A 1 186 ? 49.003 -2.727 0.885 1.00 65.06 186 ALA A C 1
ATOM 1525 O O . ALA A 1 186 ? 47.861 -3.025 1.224 1.00 65.06 186 ALA A O 1
ATOM 1526 N N . GLY A 1 187 ? 49.500 -1.496 1.067 1.00 53.16 187 GLY A N 1
ATOM 1527 C CA . GLY A 1 187 ? 48.759 -0.407 1.704 1.00 53.16 187 GLY A CA 1
ATOM 1528 C C . GLY A 1 187 ? 48.617 -0.558 3.221 1.00 53.16 187 GLY A C 1
ATOM 1529 O O . GLY A 1 187 ? 47.877 0.207 3.833 1.00 53.16 187 GLY A O 1
ATOM 1530 N N . GLU A 1 188 ? 49.329 -1.507 3.833 1.00 55.03 188 GLU A N 1
ATOM 1531 C CA . GLU A 1 188 ? 49.460 -1.617 5.286 1.00 55.03 188 GLU A CA 1
ATOM 1532 C C . GLU A 1 188 ? 50.536 -0.629 5.753 1.00 55.03 188 GLU A C 1
ATOM 1534 O O . GLU A 1 188 ? 51.714 -0.968 5.886 1.00 55.03 188 GLU A O 1
ATOM 1539 N N . ASN A 1 189 ? 50.126 0.623 5.957 1.00 46.38 189 ASN A N 1
ATOM 1540 C CA . ASN A 1 189 ? 50.848 1.527 6.847 1.00 46.38 189 ASN A CA 1
ATOM 1541 C C . ASN A 1 189 ? 50.363 1.273 8.283 1.00 46.38 189 ASN A C 1
ATOM 1543 O O . ASN A 1 189 ? 49.154 1.178 8.495 1.00 46.38 189 ASN A O 1
ATOM 1547 N N . ASP A 1 190 ? 51.302 1.171 9.231 1.00 45.50 190 ASP A N 1
ATOM 1548 C CA . ASP A 1 190 ? 51.019 1.346 10.667 1.00 45.50 190 ASP A CA 1
ATOM 1549 C C . ASP A 1 190 ? 50.326 2.698 10.932 1.00 45.50 190 ASP A C 1
ATOM 1551 O O . ASP A 1 190 ? 50.721 3.703 10.285 1.00 45.50 190 ASP A O 1
#

Nearest PDB structures (foldseek):
  8i13-assembly1_A  TM=3.796E-01  e=6.199E+00  Saccharomyces cerevisiae
  2jzx-assembly1_A  TM=5.011E-01  e=7.028E+00  Homo sapiens